Protein AF-A0A7S2JIA7-F1 (afdb_monomer_lite)

Organism: NCBI:txid156173

Structure (mmCIF, N/CA/C/O backbone):
data_AF-A0A7S2JIA7-F1
#
_entry.id   AF-A0A7S2JIA7-F1
#
loop_
_atom_site.group_PDB
_atom_site.id
_atom_site.type_symbol
_atom_site.label_atom_id
_atom_site.label_alt_id
_atom_site.label_comp_id
_atom_site.label_asym_id
_atom_site.label_entity_id
_atom_site.label_seq_id
_atom_site.pdbx_PDB_ins_code
_atom_site.Cartn_x
_atom_site.Cartn_y
_atom_site.Cartn_z
_atom_site.occupancy
_atom_site.B_iso_or_equiv
_atom_site.auth_seq_id
_atom_site.auth_comp_id
_atom_site.auth_asym_id
_atom_site.auth_atom_id
_atom_site.pdbx_PDB_model_num
ATOM 1 N N . LYS A 1 1 ? -14.671 -7.777 -28.819 1.00 37.25 1 LYS A N 1
ATOM 2 C CA . LYS A 1 1 ? -15.776 -7.376 -27.911 1.00 37.25 1 LYS A CA 1
ATOM 3 C C . LYS A 1 1 ? -15.289 -7.573 -26.481 1.00 37.25 1 LYS A C 1
ATOM 5 O O . LYS A 1 1 ? -14.876 -8.678 -26.171 1.00 37.25 1 LYS A O 1
ATOM 10 N N . PHE A 1 2 ? -15.243 -6.519 -25.666 1.00 30.12 2 PHE A N 1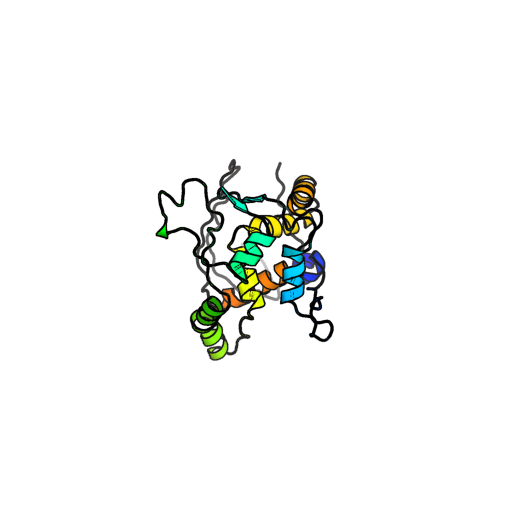
ATOM 11 C CA . PHE A 1 2 ? -14.883 -6.613 -24.247 1.00 30.12 2 PHE A CA 1
ATOM 12 C C . PHE A 1 2 ? -16.168 -6.944 -23.481 1.00 30.12 2 PHE A C 1
ATOM 14 O O . PHE A 1 2 ? -17.116 -6.164 -23.533 1.00 30.12 2 PHE A O 1
ATOM 21 N N . GLN A 1 3 ? -16.250 -8.126 -22.876 1.00 29.66 3 GLN A N 1
ATOM 22 C CA . GLN A 1 3 ? -17.418 -8.542 -22.103 1.00 29.66 3 GLN A CA 1
ATOM 23 C C . GLN A 1 3 ? -17.103 -8.311 -20.627 1.00 29.66 3 GLN A C 1
ATOM 25 O O . GLN A 1 3 ? -16.188 -8.924 -20.085 1.00 29.66 3 GLN A O 1
ATOM 30 N N . MET A 1 4 ? -17.820 -7.384 -19.990 1.00 35.62 4 MET A N 1
ATOM 31 C CA . MET A 1 4 ? -17.727 -7.198 -18.545 1.00 35.62 4 MET A CA 1
ATOM 32 C C . MET A 1 4 ? -18.412 -8.384 -17.863 1.00 35.62 4 MET A C 1
ATOM 34 O O . MET A 1 4 ? -19.630 -8.520 -17.935 1.00 35.62 4 MET A O 1
ATOM 38 N N . SER A 1 5 ? -17.634 -9.254 -17.222 1.00 43.97 5 SER A N 1
ATOM 39 C CA . SER A 1 5 ? -18.156 -10.277 -16.319 1.00 43.97 5 SER A CA 1
ATOM 40 C C . SER A 1 5 ? -18.285 -9.676 -14.921 1.00 43.97 5 SER A C 1
ATOM 42 O O . SER A 1 5 ? -17.278 -9.351 -14.290 1.00 43.97 5 SER A O 1
ATOM 44 N N . VAL A 1 6 ? -19.514 -9.506 -14.441 1.00 51.34 6 VAL A N 1
ATOM 45 C CA . VAL A 1 6 ? -19.777 -9.171 -13.036 1.00 51.34 6 VAL A CA 1
ATOM 46 C C . VAL A 1 6 ? -19.671 -10.467 -12.227 1.00 51.34 6 VAL A C 1
ATOM 48 O O . VAL A 1 6 ? -20.155 -11.506 -12.675 1.00 51.34 6 VAL A O 1
ATOM 51 N N . GLY A 1 7 ? -18.995 -10.431 -11.075 1.00 52.31 7 GLY A N 1
ATOM 52 C CA . GLY A 1 7 ? -18.894 -11.592 -10.183 1.00 52.31 7 GLY A CA 1
ATOM 53 C C . GLY A 1 7 ? -20.275 -12.068 -9.717 1.00 52.31 7 GLY A C 1
ATOM 54 O O . GLY A 1 7 ? -21.197 -11.266 -9.581 1.00 52.31 7 GLY A O 1
ATOM 55 N N . SER A 1 8 ? -20.436 -13.373 -9.489 1.00 54.06 8 SER A N 1
ATOM 56 C CA . SER A 1 8 ? -21.688 -13.941 -8.977 1.00 54.06 8 SER A CA 1
ATOM 57 C C . SER A 1 8 ? -21.940 -13.548 -7.516 1.00 54.06 8 SER A C 1
ATOM 59 O O . SER A 1 8 ? -21.014 -13.222 -6.775 1.00 54.06 8 SER A O 1
ATOM 61 N N . LEU A 1 9 ? -23.195 -13.659 -7.061 1.00 49.06 9 LEU A N 1
ATOM 62 C CA . LEU A 1 9 ? -23.578 -13.468 -5.652 1.00 49.06 9 LEU A CA 1
ATOM 63 C C . LEU A 1 9 ? -22.755 -14.348 -4.694 1.00 49.06 9 LEU A C 1
ATOM 65 O O . LEU A 1 9 ? -22.439 -13.924 -3.591 1.00 49.06 9 LEU A O 1
ATOM 69 N N . SER A 1 10 ? -22.336 -15.542 -5.124 1.00 52.78 10 SER A N 1
ATOM 70 C CA . SER A 1 10 ? -21.464 -16.411 -4.326 1.00 52.78 10 SER A CA 1
ATOM 71 C C . SER A 1 10 ? -20.055 -15.847 -4.122 1.00 52.78 10 SER A C 1
ATOM 73 O O . SER A 1 10 ? -19.479 -16.073 -3.067 1.00 52.78 10 SER A O 1
ATOM 75 N N . VAL A 1 11 ? -19.514 -15.076 -5.072 1.00 56.81 11 VAL A N 1
ATOM 76 C CA . VAL A 1 11 ? -18.233 -14.361 -4.908 1.00 56.81 11 VAL A CA 1
ATOM 77 C C . VAL A 1 11 ? -18.392 -13.187 -3.938 1.00 56.81 11 VAL A C 1
ATOM 79 O O . VAL A 1 11 ? -17.480 -12.885 -3.177 1.00 56.81 11 VAL A O 1
ATOM 82 N N . PHE A 1 12 ? -19.568 -12.552 -3.920 1.00 52.59 12 PHE A N 1
ATOM 83 C CA . PHE A 1 12 ? -19.887 -11.502 -2.954 1.00 52.59 12 PHE A CA 1
ATOM 84 C C . PHE A 1 12 ? -20.017 -12.056 -1.522 1.00 52.59 12 PHE A C 1
ATOM 86 O O . PHE A 1 12 ? -19.414 -11.507 -0.604 1.00 52.59 12 PHE A O 1
ATOM 93 N N . TYR A 1 13 ? -20.739 -13.168 -1.333 1.00 46.22 13 TYR A N 1
ATOM 94 C CA . TYR A 1 13 ? -20.952 -13.780 -0.012 1.00 46.22 13 TYR A CA 1
ATOM 95 C C . TYR A 1 13 ? -19.791 -14.658 0.478 1.00 46.22 13 TYR A C 1
ATOM 97 O O . TYR A 1 13 ? -19.578 -14.748 1.682 1.00 46.22 13 TYR A O 1
ATOM 105 N N . GLY A 1 14 ? -19.024 -15.279 -0.424 1.00 58.50 14 GLY A N 1
ATOM 106 C CA . GLY A 1 14 ? -17.803 -16.024 -0.088 1.00 58.50 14 GLY A CA 1
ATOM 107 C C . GLY A 1 14 ? -16.638 -15.120 0.329 1.00 58.50 14 GLY A C 1
ATOM 108 O O . GLY A 1 14 ? -15.626 -15.600 0.840 1.00 58.50 14 GLY A O 1
ATOM 109 N N . GLY A 1 15 ? -16.783 -13.810 0.116 1.00 70.31 15 GLY A N 1
ATOM 110 C CA . GLY A 1 15 ? -15.834 -12.797 0.545 1.00 70.31 15 GLY A CA 1
ATOM 111 C C . GLY A 1 15 ? -14.460 -12.921 -0.112 1.00 70.31 15 GLY A C 1
ATOM 112 O O . GLY A 1 15 ? -14.203 -13.750 -0.988 1.00 70.31 15 GLY A O 1
ATOM 113 N N . LEU A 1 16 ? -13.545 -12.070 0.344 1.00 79.25 16 LEU A N 1
ATOM 114 C CA . LEU A 1 16 ? -12.168 -12.027 -0.143 1.00 79.25 16 LEU A CA 1
ATOM 115 C C . LEU A 1 16 ? -11.387 -13.316 0.188 1.00 79.25 16 LEU A C 1
ATOM 117 O O . LEU A 1 16 ? -10.476 -13.691 -0.549 1.00 79.25 16 LEU A O 1
ATOM 121 N N . GLU A 1 17 ? -11.784 -14.030 1.245 1.00 81.00 17 GLU A N 1
ATOM 122 C CA . GLU A 1 17 ? -11.173 -15.298 1.660 1.00 81.00 17 GLU A CA 1
ATOM 123 C C . GLU A 1 17 ? -11.386 -16.410 0.634 1.00 81.00 17 GLU A C 1
ATOM 125 O O . GLU A 1 17 ? -10.445 -17.132 0.316 1.00 81.00 17 GLU A O 1
ATOM 130 N N . SER A 1 18 ? -12.576 -16.508 0.031 1.00 79.88 18 SER A N 1
ATOM 131 C CA . SER A 1 18 ? -12.817 -17.476 -1.050 1.00 79.88 18 SER A CA 1
ATOM 132 C C . SER A 1 18 ? -11.941 -17.230 -2.287 1.00 79.88 18 SER A C 1
ATOM 134 O O . SER A 1 18 ? -11.679 -18.149 -3.063 1.00 79.88 18 SER A O 1
ATOM 136 N N . LEU A 1 19 ? -11.467 -15.992 -2.470 1.00 83.44 19 LEU A N 1
ATOM 137 C CA . LEU A 1 19 ? -10.709 -15.562 -3.643 1.00 83.44 19 LEU A CA 1
ATOM 138 C C . LEU A 1 19 ? -9.186 -15.680 -3.459 1.00 83.44 19 LEU A C 1
ATOM 140 O O . LEU A 1 19 ? -8.466 -16.056 -4.396 1.00 83.44 19 LEU A O 1
ATOM 144 N N . LEU A 1 20 ? -8.688 -15.310 -2.276 1.00 85.06 20 LEU A N 1
ATOM 145 C CA . LEU A 1 20 ? -7.256 -15.207 -1.964 1.00 85.06 20 LEU A CA 1
ATOM 146 C C . LEU A 1 20 ? -6.779 -16.198 -0.895 1.00 85.06 20 LEU A C 1
ATOM 148 O O . LEU A 1 20 ? -5.573 -16.384 -0.765 1.00 85.06 20 LEU A O 1
ATOM 152 N N . GLY A 1 21 ? -7.693 -16.851 -0.178 1.00 87.19 21 GLY A N 1
ATOM 153 C CA . GLY A 1 21 ? -7.399 -17.559 1.066 1.00 87.19 21 GLY A CA 1
ATOM 154 C C . GLY A 1 21 ? -7.454 -16.626 2.284 1.00 87.19 21 GLY A C 1
ATOM 155 O O . GLY A 1 21 ? -7.640 -15.416 2.124 1.00 87.19 21 GLY A O 1
ATOM 156 N N . PRO A 1 22 ? -7.326 -17.167 3.507 1.00 85.94 22 PRO A N 1
ATOM 157 C CA . PRO A 1 22 ? -7.290 -16.365 4.727 1.00 85.94 22 PRO A CA 1
ATOM 158 C C . PRO A 1 22 ? -6.001 -15.524 4.815 1.00 85.94 22 PRO A C 1
ATOM 160 O O . PRO A 1 22 ? -4.982 -15.904 4.226 1.00 85.94 22 PRO A O 1
ATOM 163 N N . PRO A 1 23 ? -6.011 -14.397 5.553 1.00 86.44 23 PRO A N 1
ATOM 164 C CA . PRO A 1 23 ? -4.788 -13.657 5.852 1.00 86.44 23 PRO A CA 1
ATOM 165 C C . PRO A 1 23 ? -3.805 -14.538 6.630 1.00 86.44 23 PRO A C 1
ATOM 167 O O . PRO A 1 23 ? -4.208 -15.358 7.460 1.00 86.44 23 PRO A O 1
ATOM 170 N N . GLN A 1 24 ? -2.512 -14.366 6.367 1.00 88.56 24 GLN A N 1
ATOM 171 C CA . GLN A 1 24 ? -1.465 -15.142 7.022 1.00 88.56 24 GLN A CA 1
ATOM 172 C C . GLN A 1 24 ? -0.868 -14.374 8.204 1.00 88.56 24 GLN A C 1
ATOM 174 O O . GLN A 1 24 ? -0.936 -13.147 8.284 1.00 88.56 24 GLN A O 1
ATOM 179 N N . MET A 1 25 ? -0.265 -15.114 9.132 1.00 89.19 25 MET A N 1
ATOM 180 C CA . MET A 1 25 ? 0.579 -14.561 10.188 1.00 89.19 25 MET A CA 1
ATOM 181 C C . MET A 1 25 ? 1.950 -15.212 10.080 1.00 89.19 25 MET A C 1
ATOM 183 O O . MET A 1 25 ? 2.044 -16.427 9.899 1.00 89.19 25 MET A O 1
ATOM 187 N N . ALA A 1 26 ? 3.004 -14.414 10.204 1.00 88.06 26 ALA A N 1
ATOM 188 C CA . ALA A 1 26 ? 4.374 -14.900 10.129 1.00 88.06 26 ALA A CA 1
ATOM 189 C C . ALA A 1 26 ? 5.117 -14.590 11.427 1.00 88.06 26 ALA A C 1
ATOM 191 O O . ALA A 1 26 ? 4.882 -13.557 12.057 1.00 88.06 26 ALA A O 1
ATOM 192 N N . LYS A 1 27 ? 5.998 -15.506 11.831 1.00 88.31 27 LYS A N 1
ATOM 193 C CA . LYS A 1 27 ? 6.945 -15.275 12.925 1.00 88.31 27 LYS A CA 1
ATOM 194 C C . LYS A 1 27 ? 8.129 -14.466 12.421 1.00 88.31 27 LYS A C 1
ATOM 196 O O . LYS A 1 27 ? 8.513 -14.616 11.261 1.00 88.31 27 LYS A O 1
ATOM 201 N N . ASP A 1 28 ? 8.705 -13.650 13.296 1.00 84.50 28 ASP A N 1
ATOM 202 C CA . ASP A 1 28 ? 9.958 -12.970 12.993 1.00 84.50 28 ASP A CA 1
ATOM 203 C C . ASP A 1 28 ? 11.097 -14.008 12.948 1.00 84.50 28 ASP A C 1
ATOM 205 O O . ASP A 1 28 ? 11.296 -14.738 13.922 1.00 84.50 28 ASP A O 1
ATOM 209 N N . PRO A 1 29 ? 11.863 -14.111 11.848 1.00 81.75 29 PRO A N 1
ATOM 210 C CA . PRO A 1 29 ? 13.026 -14.994 11.791 1.00 81.75 29 PRO A CA 1
ATOM 211 C C . PRO A 1 29 ? 14.119 -14.633 12.808 1.00 81.75 29 PRO A C 1
ATOM 213 O O . PRO A 1 29 ? 14.925 -15.492 13.166 1.00 81.75 29 PRO A O 1
ATOM 216 N N . LYS A 1 30 ? 14.184 -13.366 13.238 1.00 82.81 30 LYS A N 1
ATOM 217 C CA . LYS A 1 30 ? 15.191 -12.851 14.178 1.00 82.81 30 LYS A CA 1
ATOM 218 C C . LYS A 1 30 ? 14.816 -13.098 15.634 1.00 82.81 30 LYS A C 1
ATOM 220 O O . LYS A 1 30 ? 15.712 -13.169 16.470 1.00 82.81 30 LYS A O 1
ATOM 225 N N . ASP A 1 31 ? 13.526 -13.248 15.917 1.00 84.56 31 ASP A N 1
ATOM 226 C CA . ASP A 1 31 ? 13.002 -13.548 17.246 1.00 84.56 31 ASP A CA 1
ATOM 227 C C . ASP A 1 31 ? 11.982 -14.702 17.166 1.00 84.56 31 ASP A C 1
ATOM 229 O O . ASP A 1 31 ? 10.781 -14.473 17.003 1.00 84.56 31 ASP A O 1
ATOM 233 N N . PRO A 1 32 ? 12.444 -15.965 17.260 1.00 78.19 32 PRO A N 1
ATOM 234 C CA . PRO A 1 32 ? 11.581 -17.144 17.143 1.00 78.19 32 PRO A CA 1
ATOM 235 C C . PRO A 1 32 ? 10.513 -17.266 18.244 1.00 78.19 32 PRO A C 1
ATOM 237 O O . PRO A 1 32 ? 9.515 -17.977 18.051 1.00 78.19 32 PRO A O 1
ATOM 240 N N . GLU A 1 33 ? 10.733 -16.596 19.380 1.00 82.56 33 GLU A N 1
ATOM 241 C CA . GLU A 1 33 ? 9.823 -16.559 20.529 1.00 82.56 33 GLU A CA 1
ATOM 242 C C . GLU A 1 33 ? 8.733 -15.488 20.367 1.00 82.56 33 GLU A C 1
ATOM 244 O O . GLU A 1 33 ? 7.692 -15.558 21.027 1.00 82.56 33 GLU A O 1
ATOM 249 N N . ALA A 1 34 ? 8.914 -14.528 19.451 1.00 82.88 34 ALA A N 1
ATOM 250 C CA . ALA A 1 34 ? 7.896 -13.535 19.144 1.00 82.88 34 ALA A CA 1
ATOM 251 C C . ALA A 1 34 ? 6.621 -14.186 18.581 1.00 82.88 34 ALA A C 1
ATOM 253 O O . ALA A 1 34 ? 6.639 -15.136 17.785 1.00 82.88 34 ALA A O 1
ATOM 254 N N . LEU A 1 35 ? 5.471 -13.636 18.981 1.00 85.19 35 LEU A N 1
ATOM 255 C CA . LEU A 1 35 ? 4.180 -14.082 18.472 1.00 85.19 35 LEU A CA 1
ATOM 256 C C . LEU A 1 35 ? 4.071 -13.798 16.962 1.00 85.19 35 LEU A C 1
ATOM 258 O O . LEU A 1 35 ? 4.477 -12.722 16.512 1.00 85.19 35 LEU A O 1
ATOM 262 N N . PRO A 1 36 ? 3.487 -14.722 16.173 1.00 86.81 36 PRO A N 1
ATOM 263 C CA . PRO A 1 36 ? 3.204 -14.469 14.767 1.00 86.81 36 PRO A CA 1
ATOM 264 C C . PRO A 1 36 ? 2.385 -13.188 14.593 1.00 86.81 36 PRO A C 1
ATOM 266 O O . PRO A 1 36 ? 1.394 -12.982 15.295 1.00 86.81 36 PRO A O 1
ATOM 269 N N . SER A 1 37 ? 2.769 -12.345 13.636 1.00 90.31 37 SER A N 1
ATOM 270 C CA . SER A 1 37 ? 2.085 -11.078 13.379 1.00 90.31 37 SER A CA 1
ATOM 271 C C . SER A 1 37 ? 1.665 -10.931 11.919 1.00 90.31 37 SER A C 1
ATOM 273 O O . SER A 1 37 ? 2.296 -11.456 10.996 1.00 90.31 37 SER A O 1
ATOM 275 N N . ILE A 1 38 ? 0.577 -10.185 11.716 1.00 92.56 38 ILE A N 1
ATOM 276 C CA . ILE A 1 38 ? 0.084 -9.788 10.390 1.00 92.56 38 ILE A CA 1
ATOM 277 C C . ILE A 1 38 ? 1.102 -8.863 9.713 1.00 92.56 38 ILE A C 1
ATOM 279 O O . ILE A 1 38 ? 1.372 -9.015 8.527 1.00 92.56 38 ILE A O 1
ATOM 283 N N . THR A 1 39 ? 1.714 -7.945 10.470 1.00 92.81 39 THR A N 1
ATOM 284 C CA . THR A 1 39 ? 2.734 -7.021 9.955 1.00 92.81 39 THR A CA 1
ATOM 285 C C . THR A 1 39 ? 3.911 -7.769 9.339 1.00 92.81 39 THR A C 1
ATOM 287 O O . THR A 1 39 ? 4.334 -7.418 8.244 1.00 92.81 39 THR A O 1
ATOM 290 N N . MET A 1 40 ? 4.395 -8.830 9.994 1.00 93.69 40 MET A N 1
ATOM 291 C CA . MET A 1 40 ? 5.493 -9.649 9.474 1.00 93.69 40 MET A CA 1
ATOM 292 C C . MET A 1 40 ? 5.085 -10.435 8.222 1.00 93.69 40 MET A C 1
ATOM 294 O O . MET A 1 40 ? 5.865 -10.558 7.283 1.00 93.69 40 MET A O 1
ATOM 298 N N . ALA A 1 41 ? 3.849 -10.942 8.161 1.00 94.19 41 ALA A N 1
ATOM 299 C CA . ALA A 1 41 ? 3.356 -11.598 6.949 1.00 94.19 41 ALA A CA 1
ATOM 300 C C . ALA A 1 41 ? 3.291 -10.614 5.769 1.00 94.19 41 ALA A C 1
ATOM 302 O O . ALA A 1 41 ? 3.742 -10.938 4.672 1.00 94.19 41 ALA A O 1
ATOM 303 N N . MET A 1 42 ? 2.810 -9.391 6.007 1.00 96.31 42 MET A N 1
ATOM 304 C CA . MET A 1 42 ? 2.841 -8.325 5.006 1.00 96.31 42 MET A CA 1
ATOM 305 C C . MET A 1 42 ? 4.280 -7.945 4.619 1.00 96.31 42 MET A C 1
ATOM 307 O O . MET A 1 42 ? 4.546 -7.742 3.438 1.00 96.31 42 MET A O 1
ATOM 311 N N . GLU A 1 43 ? 5.220 -7.892 5.567 1.00 96.12 43 GLU A N 1
ATOM 312 C CA . GLU A 1 43 ? 6.637 -7.629 5.280 1.00 96.12 43 GLU A CA 1
ATOM 313 C C . GLU A 1 43 ? 7.224 -8.694 4.352 1.00 96.12 43 GLU A C 1
ATOM 315 O O . GLU A 1 43 ? 7.814 -8.354 3.327 1.00 96.12 43 GLU A O 1
ATOM 320 N N . ASN A 1 44 ? 6.991 -9.974 4.645 1.00 95.06 44 ASN A N 1
ATOM 321 C CA . ASN A 1 44 ? 7.454 -11.082 3.810 1.00 95.06 44 ASN A CA 1
ATOM 322 C C . ASN A 1 44 ? 6.884 -10.994 2.385 1.00 95.06 44 ASN A C 1
ATOM 324 O O . ASN A 1 44 ? 7.640 -11.124 1.420 1.00 95.06 44 ASN A O 1
ATOM 328 N N . GLU A 1 45 ? 5.588 -10.676 2.247 1.00 96.12 45 GLU A N 1
ATOM 329 C CA . GLU A 1 45 ? 4.942 -10.462 0.943 1.00 96.12 45 GLU A CA 1
ATOM 330 C C . GLU A 1 45 ? 5.634 -9.363 0.113 1.00 96.12 45 GLU A C 1
ATOM 332 O O . GLU A 1 45 ? 5.606 -9.419 -1.114 1.00 96.12 45 GLU A O 1
ATOM 337 N N . HIS A 1 46 ? 6.252 -8.355 0.739 1.00 97.31 46 HIS A N 1
ATOM 338 C CA . HIS A 1 46 ? 6.852 -7.213 0.033 1.00 97.31 46 HIS A CA 1
ATOM 339 C C . HIS A 1 46 ? 8.368 -7.307 -0.130 1.00 97.31 46 HIS A C 1
ATOM 341 O O . HIS A 1 46 ? 8.896 -6.809 -1.131 1.00 97.31 46 HIS A O 1
ATOM 347 N N . CYS A 1 47 ? 9.044 -7.930 0.834 1.00 96.38 47 CYS A N 1
ATOM 348 C CA . CYS A 1 47 ? 10.496 -7.910 0.988 1.00 96.38 47 CYS A CA 1
ATOM 349 C C . CYS A 1 47 ? 11.162 -9.264 0.717 1.00 96.38 47 CYS A C 1
ATOM 351 O O . CYS A 1 47 ? 12.349 -9.283 0.404 1.00 96.38 47 CYS A O 1
ATOM 353 N N . SER A 1 48 ? 10.441 -10.383 0.835 1.00 94.19 48 SER A N 1
ATOM 354 C CA . SER A 1 48 ? 11.025 -11.731 0.722 1.00 94.19 48 SER A CA 1
ATOM 355 C C . SER A 1 48 ? 10.607 -12.477 -0.542 1.00 94.19 48 SER A C 1
ATOM 357 O O . SER A 1 48 ? 11.338 -13.351 -1.004 1.00 94.19 48 SER A O 1
ATOM 359 N N . GLU A 1 49 ? 9.457 -12.132 -1.117 1.00 94.44 49 GLU A N 1
ATOM 360 C CA . GLU A 1 49 ? 8.954 -12.760 -2.339 1.00 94.44 49 GLU A CA 1
ATOM 361 C C . GLU A 1 49 ? 9.818 -12.444 -3.573 1.00 94.44 49 GLU A C 1
ATOM 363 O O . GLU A 1 49 ? 10.563 -11.459 -3.623 1.00 94.44 49 GLU A O 1
ATOM 368 N N . GLY A 1 50 ? 9.718 -13.293 -4.602 1.00 92.12 50 GLY A N 1
ATOM 369 C CA . GLY A 1 50 ? 10.588 -13.235 -5.786 1.00 92.12 50 GLY A CA 1
ATOM 370 C C . GLY A 1 50 ? 10.447 -11.971 -6.646 1.00 92.12 50 GLY A C 1
ATOM 371 O O . GLY A 1 50 ? 11.291 -11.725 -7.509 1.00 92.12 50 GLY A O 1
ATOM 372 N N . ASP A 1 51 ? 9.392 -11.186 -6.422 1.00 94.25 51 ASP A N 1
ATOM 373 C CA . ASP A 1 51 ? 9.109 -9.913 -7.084 1.00 94.25 51 ASP A CA 1
ATOM 374 C C . ASP A 1 51 ? 9.439 -8.678 -6.224 1.00 94.25 51 ASP A C 1
ATOM 376 O O . ASP A 1 51 ? 9.153 -7.548 -6.632 1.00 94.25 51 ASP A O 1
ATOM 380 N N . SER A 1 52 ? 10.030 -8.887 -5.041 1.00 95.44 52 SER A N 1
ATOM 381 C CA . SER A 1 52 ? 10.323 -7.850 -4.042 1.00 95.44 52 SER A CA 1
ATOM 382 C C . SER A 1 52 ? 11.201 -6.713 -4.573 1.00 95.44 52 SER A C 1
ATOM 384 O O . SER A 1 52 ? 10.926 -5.533 -4.332 1.00 95.44 52 SER A O 1
ATOM 386 N N . THR A 1 53 ? 12.238 -7.068 -5.331 1.00 96.19 53 THR A N 1
ATOM 387 C CA . THR A 1 53 ? 13.245 -6.148 -5.880 1.00 96.19 53 THR A CA 1
ATOM 388 C C . THR A 1 53 ? 12.985 -5.747 -7.330 1.00 96.19 53 THR A C 1
ATOM 390 O O . THR A 1 53 ? 13.622 -4.815 -7.825 1.00 96.19 53 THR A O 1
ATOM 393 N N . ASP A 1 54 ? 12.031 -6.390 -8.007 1.00 94.75 54 ASP A N 1
ATOM 394 C CA . ASP A 1 54 ? 11.708 -6.061 -9.391 1.00 94.75 54 ASP A CA 1
ATOM 395 C C . ASP A 1 54 ? 11.077 -4.675 -9.486 1.00 94.75 54 ASP A C 1
ATOM 397 O O . ASP A 1 54 ? 10.098 -4.354 -8.799 1.00 94.75 54 ASP A O 1
ATOM 401 N N . LYS A 1 55 ? 11.613 -3.864 -10.396 1.00 95.06 55 LYS A N 1
ATOM 402 C CA . LYS A 1 55 ? 11.031 -2.567 -10.716 1.00 95.06 55 LYS A CA 1
ATOM 403 C C . LYS A 1 55 ? 9.775 -2.755 -11.563 1.00 95.06 55 LYS A C 1
ATOM 405 O O . LYS A 1 55 ? 9.749 -3.531 -12.518 1.00 95.06 55 LYS A O 1
ATOM 410 N N . PHE A 1 56 ? 8.731 -2.016 -11.216 1.00 93.81 56 PHE A N 1
ATOM 411 C CA . PHE A 1 56 ? 7.501 -1.922 -11.987 1.00 93.81 56 PHE A CA 1
ATOM 412 C C . PHE A 1 56 ? 7.112 -0.456 -12.160 1.00 93.81 56 PHE A C 1
ATOM 414 O O . PHE A 1 56 ? 7.304 0.374 -11.268 1.00 93.81 56 PHE A O 1
ATOM 421 N N . GLN A 1 57 ? 6.535 -0.142 -13.317 1.00 92.56 57 GLN A N 1
ATOM 422 C CA . GLN A 1 57 ? 6.076 1.203 -13.630 1.00 92.56 57 GLN A CA 1
ATOM 423 C C . GLN A 1 57 ? 4.560 1.309 -13.453 1.00 92.56 57 GLN A C 1
ATOM 425 O O . GLN A 1 57 ? 3.780 0.506 -13.969 1.00 92.56 57 GLN A O 1
ATOM 430 N N . THR A 1 58 ? 4.132 2.331 -12.722 1.00 90.75 58 THR A N 1
ATOM 431 C CA . THR A 1 58 ? 2.717 2.678 -12.568 1.00 90.75 58 THR A CA 1
ATOM 432 C C . THR A 1 58 ? 2.196 3.436 -13.781 1.00 90.75 58 THR A C 1
ATOM 434 O O . THR A 1 58 ? 2.951 4.122 -14.469 1.00 90.75 58 THR A O 1
ATOM 437 N N . SER A 1 59 ? 0.876 3.419 -14.004 1.00 85.56 59 SER A N 1
ATOM 438 C CA . SER A 1 59 ? 0.267 4.220 -15.080 1.00 85.56 59 SER A CA 1
ATOM 439 C C . SER A 1 59 ? 0.488 5.725 -14.917 1.00 85.56 59 SER A C 1
ATOM 441 O O . SER A 1 59 ? 0.356 6.472 -15.880 1.00 85.56 59 SER A O 1
ATOM 443 N N . ASN A 1 60 ? 0.816 6.167 -13.702 1.00 82.00 60 ASN A N 1
ATOM 444 C CA . ASN A 1 60 ? 1.077 7.567 -13.392 1.00 82.00 60 ASN A CA 1
ATOM 445 C C . ASN A 1 60 ? 2.548 7.949 -13.622 1.00 82.00 60 ASN A C 1
ATOM 447 O O . ASN A 1 60 ? 2.885 9.114 -13.452 1.00 82.00 60 ASN A O 1
ATOM 451 N N . GLY A 1 61 ? 3.411 7.004 -14.016 1.00 87.44 61 GLY A N 1
ATOM 452 C CA . GLY A 1 61 ? 4.804 7.265 -14.385 1.00 87.44 61 GLY A CA 1
ATOM 453 C C . GLY A 1 61 ? 5.820 7.161 -13.245 1.00 87.44 61 GLY A C 1
ATOM 454 O O . GLY A 1 61 ? 6.960 7.569 -13.439 1.00 87.44 61 GLY A O 1
ATOM 455 N N . ILE A 1 62 ? 5.434 6.627 -12.081 1.00 92.31 62 ILE A N 1
ATOM 456 C CA . ILE A 1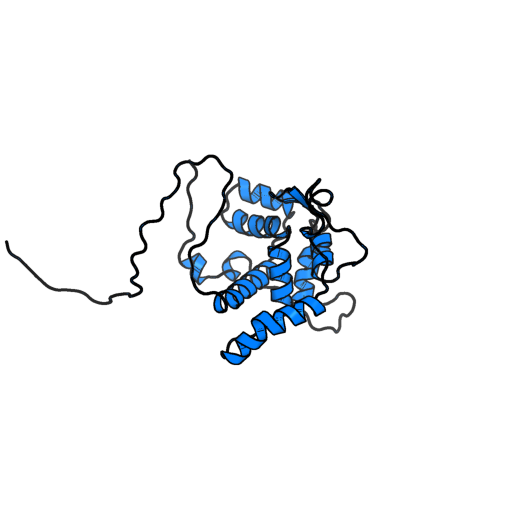 62 ? 6.369 6.283 -10.994 1.00 92.31 62 ILE A CA 1
ATOM 457 C C . ILE A 1 62 ? 6.899 4.870 -11.236 1.00 92.31 62 ILE A C 1
ATOM 459 O O . ILE A 1 62 ? 6.094 3.959 -11.452 1.00 92.31 62 ILE A O 1
ATOM 463 N N . GLU A 1 63 ? 8.217 4.698 -11.176 1.00 94.44 63 GLU A N 1
ATOM 464 C CA . GLU A 1 63 ? 8.904 3.405 -11.210 1.00 94.44 63 GLU A CA 1
ATOM 465 C C . GLU A 1 63 ? 9.446 3.084 -9.815 1.00 94.44 63 GLU A C 1
ATOM 467 O O . GLU A 1 63 ? 10.192 3.875 -9.248 1.00 94.44 63 GLU A O 1
ATOM 472 N N . SER A 1 64 ? 9.037 1.954 -9.243 1.00 95.00 64 SER A N 1
ATOM 473 C CA . SER A 1 64 ? 9.409 1.551 -7.881 1.00 95.00 64 SER A CA 1
ATOM 474 C C . SER A 1 64 ? 9.425 0.024 -7.755 1.00 95.00 64 SER A C 1
ATOM 476 O O . SER A 1 64 ? 9.102 -0.676 -8.716 1.00 95.00 64 SER A O 1
ATOM 478 N N . SER A 1 65 ? 9.820 -0.507 -6.599 1.00 96.88 65 SER A N 1
ATOM 479 C CA . SER A 1 65 ? 9.718 -1.934 -6.254 1.00 96.88 65 SER A CA 1
ATOM 480 C C . SER A 1 65 ? 8.889 -2.123 -4.982 1.00 96.88 65 SER A C 1
ATOM 482 O O . SER A 1 65 ? 8.671 -1.178 -4.226 1.00 96.88 65 SER A O 1
ATOM 484 N N . SER A 1 66 ? 8.395 -3.337 -4.723 1.00 96.88 66 SER A N 1
ATOM 485 C CA . SER A 1 66 ? 7.562 -3.560 -3.530 1.00 96.88 66 SER A CA 1
ATOM 486 C C . SER A 1 66 ? 8.349 -3.432 -2.231 1.00 96.88 66 SER A C 1
ATOM 488 O O . SER A 1 66 ? 7.798 -2.941 -1.251 1.00 96.88 66 SER A O 1
ATOM 490 N N . MET A 1 67 ? 9.634 -3.793 -2.239 1.00 96.81 67 MET A N 1
ATOM 491 C CA . MET A 1 67 ? 10.533 -3.580 -1.104 1.00 96.81 67 MET A CA 1
ATOM 492 C C . MET A 1 67 ? 10.760 -2.085 -0.827 1.00 96.81 67 MET A C 1
ATOM 494 O O . MET A 1 67 ? 10.720 -1.660 0.323 1.00 96.81 67 MET A O 1
ATOM 498 N N . GLU A 1 68 ? 10.947 -1.272 -1.871 1.00 96.44 68 GLU A N 1
ATOM 499 C CA . GLU A 1 68 ? 11.163 0.177 -1.736 1.00 96.44 68 GLU A CA 1
ATOM 500 C C . GLU A 1 68 ? 9.904 0.901 -1.239 1.00 96.44 68 GLU A C 1
ATOM 502 O O . GLU A 1 68 ? 9.991 1.795 -0.400 1.00 96.44 68 GLU A O 1
ATOM 507 N N . GLU A 1 69 ? 8.718 0.478 -1.687 1.00 96.50 69 GLU A N 1
ATOM 508 C CA . GLU A 1 69 ? 7.454 1.008 -1.162 1.00 96.50 69 GLU A CA 1
ATOM 509 C C . GLU A 1 69 ? 7.156 0.535 0.268 1.00 96.50 69 GLU A C 1
ATOM 511 O O . GLU A 1 69 ? 6.576 1.291 1.050 1.00 96.50 69 GLU A O 1
ATOM 516 N N . TRP A 1 70 ? 7.575 -0.678 0.645 1.00 97.06 70 TRP A N 1
ATOM 517 C CA . TRP A 1 70 ? 7.498 -1.131 2.036 1.00 97.06 70 TRP A CA 1
ATOM 518 C C . TRP A 1 70 ? 8.374 -0.275 2.951 1.00 97.06 70 TRP A C 1
ATOM 520 O O . TRP A 1 70 ? 7.900 0.200 3.983 1.00 97.06 70 TRP A O 1
ATOM 530 N N . GLU A 1 71 ? 9.621 -0.022 2.549 1.00 96.62 71 GLU A N 1
ATOM 531 C CA . GLU A 1 71 ? 10.531 0.885 3.252 1.00 96.62 71 GLU A CA 1
ATOM 532 C C . GLU A 1 71 ? 9.904 2.277 3.398 1.00 96.62 71 GLU A C 1
ATOM 534 O O . GLU A 1 71 ? 9.731 2.744 4.522 1.00 96.62 71 GLU A O 1
ATOM 539 N N . TYR A 1 72 ? 9.438 2.875 2.295 1.00 96.00 72 TYR A N 1
ATOM 540 C CA . TYR A 1 72 ? 8.804 4.198 2.285 1.00 96.00 72 TYR A CA 1
ATOM 541 C C . TYR A 1 72 ? 7.634 4.333 3.273 1.00 96.00 72 TYR A C 1
ATOM 543 O O . TYR A 1 72 ? 7.439 5.383 3.892 1.00 96.00 72 TYR A O 1
ATOM 551 N N . VAL A 1 73 ? 6.811 3.289 3.403 1.00 96.19 73 VAL A N 1
ATOM 552 C CA . VAL A 1 73 ? 5.621 3.331 4.260 1.00 96.19 73 VAL A CA 1
ATOM 553 C C . VAL A 1 73 ? 5.954 2.993 5.711 1.00 96.19 73 VAL A C 1
ATOM 555 O O . VAL A 1 73 ? 5.438 3.655 6.615 1.00 96.19 73 VAL A O 1
ATOM 558 N N . VAL A 1 74 ? 6.769 1.966 5.949 1.00 95.25 74 VAL A N 1
ATOM 559 C CA . VAL A 1 74 ? 6.926 1.368 7.283 1.00 95.25 74 VAL A CA 1
ATOM 560 C C . VAL A 1 74 ? 8.136 1.927 8.026 1.00 95.25 74 VAL A C 1
ATOM 562 O O . VAL A 1 74 ? 8.042 2.221 9.216 1.00 95.25 74 VAL A O 1
ATOM 565 N N . ARG A 1 75 ? 9.270 2.094 7.342 1.00 93.81 75 ARG A N 1
ATOM 566 C CA . ARG A 1 75 ? 10.531 2.571 7.932 1.00 93.81 75 ARG A CA 1
ATOM 567 C C . ARG A 1 75 ? 11.261 3.471 6.933 1.00 93.81 75 ARG A C 1
ATOM 569 O O . ARG A 1 75 ? 12.307 3.067 6.422 1.00 93.81 75 ARG A O 1
ATOM 576 N N . PRO A 1 76 ? 10.706 4.652 6.612 1.00 95.44 76 PRO A N 1
ATOM 577 C CA . PRO A 1 76 ? 11.318 5.486 5.605 1.00 95.44 76 PRO A CA 1
ATOM 578 C C . PRO A 1 76 ? 12.642 6.053 6.105 1.00 95.44 76 PRO A C 1
ATOM 580 O O . PRO A 1 76 ? 12.700 6.659 7.173 1.00 95.44 76 PRO A O 1
ATOM 583 N N . ASP A 1 77 ? 13.681 5.928 5.290 1.00 93.50 77 ASP A N 1
ATOM 584 C CA . ASP A 1 77 ? 14.852 6.793 5.378 1.00 93.50 77 ASP A CA 1
ATOM 585 C C . ASP A 1 77 ? 14.463 8.232 4.986 1.00 93.50 77 ASP A C 1
ATOM 587 O O . ASP A 1 77 ? 14.048 8.481 3.855 1.00 93.50 77 ASP A O 1
ATOM 591 N N . LEU A 1 78 ? 14.541 9.168 5.935 1.00 90.94 78 LEU A N 1
ATOM 592 C CA . LEU A 1 78 ? 14.131 10.564 5.742 1.00 90.94 78 LEU A CA 1
ATOM 593 C C . LEU A 1 78 ? 15.121 11.370 4.891 1.00 90.94 78 LEU A C 1
ATOM 595 O O . LEU A 1 78 ? 14.752 12.422 4.369 1.00 90.94 78 LEU A O 1
ATOM 599 N N . GLU A 1 79 ? 16.355 10.890 4.747 1.00 89.44 79 GLU A N 1
ATOM 600 C CA . GLU A 1 79 ? 17.386 11.525 3.920 1.00 89.44 79 GLU A CA 1
ATOM 601 C C . GLU A 1 79 ? 17.357 10.994 2.479 1.00 89.44 79 GLU A C 1
ATOM 603 O O . GLU A 1 79 ? 17.883 11.625 1.560 1.00 89.44 79 GLU A O 1
ATOM 608 N N . LYS A 1 80 ? 16.703 9.848 2.262 1.00 90.56 80 LYS A N 1
ATOM 609 C CA . LYS A 1 80 ? 16.578 9.207 0.955 1.00 90.56 80 LYS A CA 1
ATOM 610 C C . LYS A 1 80 ? 15.498 9.857 0.097 1.00 90.56 80 LYS A C 1
ATOM 612 O O . LYS A 1 80 ? 14.338 10.005 0.485 1.00 90.56 80 LYS A O 1
ATOM 617 N N . GLU A 1 81 ? 15.851 10.133 -1.155 1.00 89.19 81 GLU A N 1
ATOM 618 C CA . GLU A 1 81 ? 14.870 10.491 -2.172 1.00 89.19 81 GLU A CA 1
ATOM 619 C C . GLU A 1 81 ? 14.154 9.247 -2.704 1.00 89.19 81 GLU A C 1
ATOM 621 O O . GLU A 1 81 ? 14.739 8.391 -3.368 1.00 89.19 81 GLU A O 1
ATOM 626 N N . TYR A 1 82 ? 12.852 9.168 -2.444 1.00 91.44 82 TYR A N 1
ATOM 627 C CA . TYR A 1 82 ? 12.009 8.115 -3.000 1.00 91.44 82 TYR A CA 1
ATOM 628 C C . TYR A 1 82 ? 11.575 8.422 -4.433 1.00 91.44 82 TYR A C 1
ATOM 630 O O . TYR A 1 82 ? 11.490 9.599 -4.818 1.00 91.44 82 TYR A O 1
ATOM 638 N N . PRO A 1 83 ? 11.229 7.379 -5.216 1.00 90.44 83 PRO A N 1
ATOM 639 C CA . PRO A 1 83 ? 10.808 7.552 -6.594 1.00 90.44 83 PRO A CA 1
ATOM 640 C C . PRO A 1 83 ? 9.650 8.531 -6.746 1.00 90.44 83 PRO A C 1
ATOM 642 O O . PRO A 1 83 ? 8.706 8.553 -5.955 1.00 90.44 83 PRO A O 1
ATOM 645 N N . GLU A 1 84 ? 9.692 9.303 -7.818 1.00 91.31 84 GLU A N 1
ATOM 646 C CA . GLU A 1 84 ? 8.636 10.224 -8.206 1.00 91.31 84 GLU A CA 1
ATOM 647 C C . GLU A 1 84 ? 8.529 10.218 -9.732 1.00 91.31 84 GLU A C 1
ATOM 649 O O . GLU A 1 84 ? 9.378 9.673 -10.444 1.00 91.31 84 GLU A O 1
ATOM 654 N N . ARG A 1 85 ? 7.457 10.804 -10.253 1.00 90.50 85 ARG A N 1
ATOM 655 C CA . ARG A 1 85 ? 7.279 10.987 -11.691 1.00 90.50 85 ARG A CA 1
ATOM 656 C C . ARG A 1 85 ? 8.446 11.785 -12.279 1.00 90.50 85 ARG A C 1
ATOM 658 O O . ARG A 1 85 ? 8.836 12.827 -11.751 1.00 90.50 85 ARG A O 1
ATOM 665 N N . LYS A 1 86 ? 8.968 11.316 -13.413 1.00 86.75 86 LYS A N 1
ATOM 666 C CA . LYS A 1 86 ? 10.077 11.960 -14.131 1.00 86.75 86 LYS A CA 1
ATOM 667 C C . LYS A 1 86 ? 9.761 13.434 -14.430 1.00 86.75 86 LYS A C 1
ATOM 669 O O . LYS A 1 86 ? 8.737 13.715 -15.051 1.00 86.75 86 LYS A O 1
ATOM 674 N N . GLY A 1 87 ? 10.634 14.359 -14.025 1.00 84.31 87 GLY A N 1
ATOM 675 C CA . GLY A 1 87 ? 10.457 15.801 -14.257 1.00 84.31 87 GLY A CA 1
ATOM 676 C C . GLY A 1 87 ? 9.471 16.501 -13.303 1.00 84.31 87 GLY A C 1
ATOM 677 O O . GLY A 1 87 ? 9.234 17.708 -13.420 1.00 84.31 87 GLY A O 1
ATOM 678 N N . TRP A 1 88 ? 8.824 15.755 -12.396 1.00 89.00 88 TRP A N 1
ATOM 679 C CA . TRP A 1 88 ? 7.794 16.310 -11.515 1.00 89.00 88 TRP A CA 1
ATOM 680 C C . TRP A 1 88 ? 8.385 17.045 -10.316 1.00 89.00 88 TRP A C 1
ATOM 682 O O . TRP A 1 88 ? 7.834 18.058 -9.890 1.00 89.00 88 TRP A O 1
ATOM 692 N N . ARG A 1 89 ? 9.522 16.578 -9.793 1.00 87.81 89 ARG A N 1
ATOM 693 C CA . ARG A 1 89 ? 10.180 17.189 -8.631 1.00 87.81 89 ARG A CA 1
ATOM 694 C C . ARG A 1 89 ? 10.710 18.583 -8.946 1.00 87.81 89 ARG A C 1
ATOM 696 O O . ARG A 1 89 ? 10.575 19.483 -8.127 1.00 87.81 89 ARG A O 1
ATOM 703 N N . GLU A 1 90 ? 11.245 18.773 -10.145 1.00 88.94 90 GLU A N 1
ATOM 704 C CA . GLU A 1 90 ? 11.810 20.035 -10.623 1.00 88.94 90 GLU A CA 1
ATOM 705 C C . GLU A 1 90 ? 10.734 21.108 -10.813 1.00 88.94 90 GLU A C 1
ATOM 707 O O . GLU A 1 90 ? 10.988 22.294 -10.624 1.00 88.94 90 GLU A O 1
ATOM 712 N N . THR A 1 91 ? 9.520 20.692 -11.179 1.00 90.19 91 THR A N 1
ATOM 713 C CA . THR A 1 91 ? 8.402 21.603 -11.451 1.00 90.19 91 THR A CA 1
ATOM 714 C C . THR A 1 91 ? 7.492 21.809 -10.241 1.00 90.19 91 THR A C 1
ATOM 716 O O . THR A 1 91 ? 6.938 22.893 -10.076 1.00 90.19 91 THR A O 1
ATOM 719 N N . ASN A 1 92 ? 7.321 20.788 -9.394 1.00 89.44 92 ASN A N 1
ATOM 720 C CA . ASN A 1 92 ? 6.348 20.769 -8.298 1.00 89.44 92 ASN A CA 1
ATOM 721 C C . ASN A 1 92 ? 6.901 20.061 -7.038 1.00 89.44 92 ASN A C 1
ATOM 723 O O . ASN A 1 92 ? 6.320 19.068 -6.581 1.00 89.44 92 ASN A O 1
ATOM 727 N N . PRO A 1 93 ? 7.983 20.569 -6.416 1.00 86.25 93 PRO A N 1
ATOM 728 C CA . PRO A 1 93 ? 8.637 19.900 -5.286 1.00 86.25 93 PRO A CA 1
ATOM 729 C C . PRO A 1 93 ? 7.703 19.722 -4.078 1.00 86.25 93 PRO A C 1
ATOM 731 O O . PRO A 1 93 ? 7.686 18.665 -3.451 1.00 86.25 93 PRO A O 1
ATOM 734 N N . ASN A 1 94 ? 6.840 20.707 -3.809 1.00 87.19 94 ASN A N 1
ATOM 735 C CA . ASN A 1 94 ? 5.900 20.683 -2.679 1.00 87.19 94 ASN A CA 1
ATOM 736 C C . ASN A 1 94 ? 4.745 19.677 -2.848 1.00 87.19 94 ASN A C 1
ATOM 738 O O . ASN A 1 94 ? 4.020 19.417 -1.894 1.00 87.19 94 ASN A O 1
ATOM 742 N N . GLN A 1 95 ? 4.543 19.138 -4.055 1.00 86.19 95 GLN A N 1
ATOM 743 C CA . GLN A 1 95 ? 3.511 18.134 -4.345 1.00 86.19 95 GLN A CA 1
ATOM 744 C C . GLN A 1 95 ? 4.089 16.721 -4.474 1.00 86.19 95 GLN A C 1
ATOM 746 O O . GLN A 1 95 ? 3.355 15.784 -4.794 1.00 86.19 95 GLN A O 1
ATOM 751 N N . CYS A 1 96 ? 5.401 16.572 -4.291 1.00 87.00 96 CYS A N 1
ATOM 752 C CA . CYS A 1 96 ? 6.051 15.273 -4.302 1.00 87.00 96 CYS A CA 1
ATOM 753 C C . CYS A 1 96 ? 5.744 14.511 -3.015 1.00 87.00 96 CYS A C 1
ATOM 755 O O . CYS A 1 96 ? 5.440 15.095 -1.971 1.00 87.00 96 CYS A 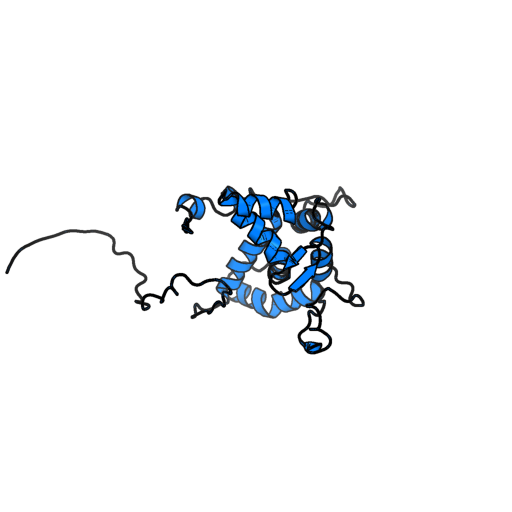O 1
ATOM 757 N N . ARG A 1 97 ? 5.861 13.188 -3.097 1.00 87.88 97 ARG A N 1
ATOM 758 C CA . ARG A 1 97 ? 5.765 12.302 -1.935 1.00 87.88 97 ARG A CA 1
ATOM 759 C C . ARG A 1 97 ? 6.776 12.712 -0.857 1.00 87.88 97 ARG A C 1
ATOM 761 O O . ARG A 1 97 ? 7.964 12.839 -1.148 1.00 87.88 97 ARG A O 1
ATOM 768 N N . GLN A 1 98 ? 6.294 12.909 0.369 1.00 89.44 98 GLN A N 1
ATOM 769 C CA . GLN A 1 98 ? 7.118 13.209 1.540 1.00 89.44 98 GLN A CA 1
ATOM 770 C C . GLN A 1 98 ? 7.109 12.000 2.483 1.00 89.44 98 GLN A C 1
ATOM 772 O O . GLN A 1 98 ? 6.019 11.591 2.906 1.00 89.44 98 GLN A O 1
ATOM 777 N N . PRO A 1 99 ? 8.276 11.409 2.798 1.00 92.38 99 PRO A N 1
ATOM 778 C CA . PRO A 1 99 ? 8.342 10.275 3.707 1.00 92.38 99 PRO A CA 1
ATOM 779 C C . PRO A 1 99 ? 7.837 10.678 5.096 1.00 92.38 99 PRO A C 1
ATOM 781 O O . PRO A 1 99 ? 8.201 11.722 5.630 1.00 92.38 99 PRO A O 1
ATOM 784 N N . ARG A 1 100 ? 6.977 9.837 5.676 1.00 94.00 100 ARG A N 1
ATOM 785 C CA . ARG A 1 100 ? 6.433 10.000 7.032 1.00 94.00 100 ARG A CA 1
ATOM 786 C C . ARG A 1 100 ? 6.520 8.675 7.767 1.00 94.00 100 ARG A C 1
ATOM 788 O O . ARG A 1 100 ? 6.152 7.639 7.196 1.00 94.00 100 ARG A O 1
ATOM 795 N N . THR A 1 101 ? 6.992 8.715 9.008 1.00 95.38 101 THR A N 1
ATOM 796 C CA . THR A 1 101 ? 7.115 7.524 9.853 1.00 95.38 101 THR A CA 1
ATOM 797 C C . THR A 1 101 ? 5.738 6.947 10.180 1.00 95.38 101 THR A C 1
ATOM 799 O O . THR A 1 101 ? 4.706 7.613 10.054 1.00 95.38 101 THR A O 1
ATOM 802 N N . VAL A 1 102 ? 5.706 5.675 10.578 1.00 94.94 102 VAL A N 1
ATOM 803 C CA . VAL A 1 102 ? 4.457 5.031 11.005 1.00 94.94 102 VAL A CA 1
ATOM 804 C C . VAL A 1 102 ? 3.891 5.705 12.250 1.00 94.94 102 VAL A C 1
ATOM 806 O O . VAL A 1 102 ? 2.680 5.872 12.310 1.00 94.94 102 VAL A O 1
ATOM 809 N N . ASP A 1 103 ? 4.739 6.150 13.177 1.00 95.06 103 ASP A N 1
ATOM 810 C CA . ASP A 1 103 ? 4.307 6.811 14.415 1.00 95.06 103 ASP A CA 1
ATOM 811 C C . ASP A 1 103 ? 3.603 8.146 14.138 1.00 95.06 103 ASP A C 1
ATOM 813 O O . ASP A 1 103 ? 2.503 8.384 14.631 1.00 95.06 103 ASP A O 1
ATOM 817 N N . ASP A 1 104 ? 4.176 8.972 13.260 1.00 95.50 104 ASP A N 1
ATOM 818 C CA . ASP A 1 104 ? 3.572 10.237 12.825 1.00 95.50 104 ASP A CA 1
ATOM 819 C C . ASP A 1 104 ? 2.226 9.997 12.110 1.00 95.50 104 ASP A C 1
ATOM 821 O O . ASP A 1 104 ? 1.215 10.656 12.358 1.00 95.50 104 ASP A O 1
ATOM 825 N N . MET A 1 105 ? 2.153 8.966 11.266 1.00 95.44 105 MET A N 1
ATOM 826 C CA . MET A 1 105 ? 0.889 8.583 10.631 1.00 95.44 105 MET A CA 1
ATOM 827 C C . MET A 1 105 ? -0.113 7.946 11.605 1.00 95.44 105 MET A C 1
ATOM 829 O O . MET A 1 105 ? -1.319 8.050 11.370 1.00 95.44 105 MET A O 1
ATOM 833 N N . ALA A 1 106 ? 0.346 7.302 12.678 1.00 95.62 106 ALA A N 1
ATOM 834 C CA . ALA A 1 106 ? -0.509 6.751 13.721 1.00 95.62 106 ALA A CA 1
ATOM 835 C C . ALA A 1 106 ? -1.152 7.869 14.553 1.00 95.62 106 ALA A C 1
ATOM 837 O O . ALA A 1 106 ? -2.334 7.767 14.875 1.00 95.62 106 ALA A O 1
ATOM 838 N N . GLU A 1 107 ? -0.440 8.969 14.809 1.00 96.88 107 GLU A N 1
ATOM 839 C CA . GLU A 1 107 ? -1.013 10.171 15.428 1.00 96.88 107 GLU A CA 1
ATOM 840 C C . GLU A 1 107 ? -2.099 10.803 14.538 1.00 96.88 107 GLU A C 1
ATOM 842 O O . GLU A 1 107 ? -3.187 11.162 15.004 1.00 96.88 107 GLU A O 1
ATOM 847 N N . VAL A 1 108 ? -1.867 10.862 13.222 1.00 95.75 108 VAL A N 1
ATOM 848 C CA . VAL A 1 108 ? -2.896 11.305 12.265 1.00 95.75 108 VAL A CA 1
ATOM 849 C C . VAL A 1 108 ? -4.101 10.361 12.258 1.00 95.75 108 VAL A C 1
ATOM 851 O O . VAL A 1 108 ? -5.241 10.822 12.269 1.00 95.75 108 VAL A O 1
ATOM 854 N N . MET A 1 109 ? -3.873 9.045 12.250 1.00 96.12 109 MET A N 1
ATOM 855 C CA . MET A 1 109 ? -4.942 8.043 12.320 1.00 96.12 109 MET A CA 1
ATOM 856 C C . MET A 1 109 ? -5.760 8.193 13.608 1.00 96.12 109 MET A C 1
ATOM 858 O O . MET A 1 109 ? -6.988 8.104 13.576 1.00 96.12 109 MET A O 1
ATOM 862 N N . GLU A 1 110 ? -5.095 8.450 14.730 1.00 96.19 110 GLU A N 1
ATOM 863 C CA . GLU A 1 110 ? -5.735 8.659 16.022 1.00 96.19 110 GLU A CA 1
ATOM 864 C C . GLU A 1 110 ? -6.653 9.888 15.995 1.00 96.19 110 GLU A C 1
ATOM 866 O O . GLU A 1 110 ? -7.859 9.783 16.242 1.00 96.19 110 GLU A O 1
ATOM 871 N N . THR A 1 111 ? -6.105 11.033 15.591 1.00 96.00 111 THR A N 1
ATOM 872 C CA . THR A 1 111 ? -6.817 12.318 15.580 1.00 96.00 111 THR A CA 1
ATOM 873 C C . THR A 1 111 ? -7.942 12.387 14.545 1.00 96.00 111 THR A C 1
ATOM 875 O O . THR A 1 111 ? -8.998 12.952 14.829 1.00 96.00 111 THR A O 1
ATOM 878 N N . GLN A 1 112 ? -7.751 11.815 13.352 1.00 94.38 112 GLN A N 1
ATOM 879 C CA . GLN A 1 112 ? -8.710 11.942 12.246 1.00 94.38 112 GLN A CA 1
ATOM 880 C C . GLN A 1 112 ? -9.705 10.783 12.134 1.00 94.38 112 GLN A C 1
ATOM 882 O O . GLN A 1 112 ? -10.750 10.953 11.503 1.00 94.38 112 GLN A O 1
ATOM 887 N N . ALA A 1 113 ? -9.406 9.615 12.712 1.00 94.31 113 ALA A N 1
ATOM 888 C CA . ALA A 1 113 ? -10.239 8.423 12.563 1.00 94.31 113 ALA A CA 1
ATOM 889 C C . ALA A 1 113 ? -10.583 7.752 13.903 1.00 94.31 113 ALA A C 1
ATOM 891 O O . ALA A 1 113 ? -11.765 7.676 14.245 1.00 94.31 113 ALA A O 1
ATOM 892 N N . ASN A 1 114 ? -9.601 7.284 14.683 1.00 95.81 114 ASN A N 1
ATOM 893 C CA . ASN A 1 114 ? -9.886 6.432 15.851 1.00 95.81 114 ASN A CA 1
ATOM 894 C C . ASN A 1 114 ? -10.633 7.161 16.966 1.00 95.81 114 ASN A C 1
ATOM 896 O O . ASN A 1 114 ? -11.583 6.602 17.516 1.00 95.81 114 ASN A O 1
ATOM 900 N N . SER A 1 115 ? -10.309 8.429 17.229 1.00 95.69 115 SER A N 1
ATOM 901 C CA . SER A 1 115 ? -11.083 9.259 18.159 1.00 95.69 115 SER A CA 1
ATOM 902 C C . SER A 1 115 ? -12.566 9.342 17.768 1.00 95.69 115 SER A C 1
ATOM 904 O O . SER A 1 115 ? -13.444 9.226 18.627 1.00 95.69 115 SER A O 1
ATOM 906 N N . TRP A 1 116 ? -12.869 9.453 16.469 1.00 95.69 116 TRP A N 1
ATOM 907 C CA . TRP A 1 116 ? -14.247 9.435 15.973 1.00 95.69 116 TRP A CA 1
ATOM 908 C C . TRP A 1 116 ? -14.884 8.044 16.094 1.00 95.69 116 TRP A C 1
ATOM 910 O O . TRP A 1 116 ? -16.038 7.942 16.516 1.00 95.69 116 TRP A O 1
ATOM 920 N N . PHE A 1 117 ? -14.147 6.972 15.775 1.00 95.19 117 PHE A N 1
ATOM 921 C CA . PHE A 1 117 ? -14.648 5.599 15.896 1.00 95.19 117 PHE A CA 1
ATOM 922 C C . PHE A 1 117 ? -15.008 5.244 17.336 1.00 95.19 117 PHE A C 1
ATOM 924 O O . PHE A 1 117 ? -16.110 4.739 17.559 1.00 95.19 117 PHE A O 1
ATOM 931 N N . ARG A 1 118 ? -14.147 5.576 18.309 1.00 94.88 118 ARG A N 1
ATOM 932 C CA . ARG A 1 118 ? -14.423 5.357 19.736 1.00 94.88 118 ARG A CA 1
ATOM 933 C C . ARG A 1 118 ? -15.676 6.099 20.186 1.00 94.88 118 ARG A C 1
ATOM 935 O O . ARG A 1 118 ? -16.524 5.503 20.845 1.00 94.88 118 ARG A O 1
ATOM 942 N N . LEU A 1 119 ? -15.830 7.361 19.778 1.00 95.44 119 LEU A N 1
ATOM 943 C CA . LEU A 1 119 ? -17.003 8.168 20.126 1.00 95.44 119 LEU A CA 1
ATOM 944 C C . LEU A 1 119 ? -18.320 7.563 19.605 1.00 95.44 119 LEU A C 1
ATOM 946 O O . LEU A 1 119 ? -19.348 7.680 20.265 1.00 95.44 119 LEU A O 1
ATOM 950 N N . HIS A 1 120 ? -18.293 6.895 18.448 1.00 93.44 120 HIS A N 1
ATOM 951 C CA . HIS A 1 120 ? -19.478 6.313 17.803 1.00 93.44 120 HIS A CA 1
ATOM 952 C C . HIS A 1 120 ? -19.612 4.794 18.019 1.00 93.44 120 HIS A C 1
ATOM 954 O O . HIS A 1 120 ? -20.418 4.145 17.352 1.00 93.44 120 HIS A O 1
ATOM 960 N N . GLY A 1 121 ? -18.832 4.207 18.936 1.00 92.88 121 GLY A N 1
ATOM 961 C CA . GLY A 1 121 ? -18.905 2.778 19.262 1.00 92.88 121 GLY A CA 1
ATOM 962 C C . GLY A 1 121 ? -18.486 1.852 18.112 1.00 92.88 121 GLY A C 1
ATOM 963 O O . GLY A 1 121 ? -18.991 0.736 17.988 1.00 92.88 121 GLY A O 1
ATOM 964 N N . HIS A 1 122 ? -17.597 2.313 17.232 1.00 92.38 122 HIS A N 1
ATOM 965 C CA . HIS A 1 122 ? -17.031 1.515 16.150 1.00 92.38 122 HIS A CA 1
ATOM 966 C C . HIS A 1 122 ? -15.648 0.967 16.514 1.00 92.38 122 HIS A C 1
ATOM 968 O O . HIS A 1 122 ? -14.900 1.580 17.268 1.00 92.38 122 HIS A O 1
ATOM 974 N N . ASN A 1 123 ? -15.289 -0.169 15.909 1.00 89.88 123 ASN A N 1
ATOM 975 C CA . ASN A 1 123 ? -13.944 -0.727 16.022 1.00 89.88 123 ASN A CA 1
ATOM 976 C C . ASN A 1 123 ? -12.908 0.229 15.427 1.00 89.88 123 ASN A C 1
ATOM 978 O O . ASN A 1 123 ? -13.062 0.689 14.291 1.00 89.88 123 ASN A O 1
ATOM 982 N N . GLU A 1 124 ? -11.838 0.451 16.177 1.00 93.38 124 GLU A N 1
ATOM 983 C CA . GLU A 1 124 ? -10.717 1.294 15.781 1.00 93.38 124 GLU A CA 1
ATOM 984 C C . GLU A 1 124 ? -9.926 0.691 14.625 1.00 93.38 124 GLU A C 1
ATOM 986 O O . GLU A 1 124 ? -9.944 -0.520 14.371 1.00 93.38 124 GLU A O 1
ATOM 991 N N . MET A 1 125 ? -9.218 1.557 13.915 1.00 93.06 125 MET A N 1
ATOM 992 C CA . MET A 1 125 ? -8.271 1.172 12.889 1.00 93.06 125 MET A CA 1
ATOM 993 C C . MET A 1 125 ? -6.962 0.705 13.519 1.00 93.06 125 MET A C 1
ATOM 995 O O . MET A 1 125 ? -6.441 1.324 14.448 1.00 93.06 125 MET A O 1
ATOM 999 N N . LEU A 1 126 ? -6.435 -0.391 12.987 1.00 93.94 126 LEU A N 1
ATOM 1000 C CA . LEU A 1 126 ? -5.161 -0.972 13.377 1.00 93.94 126 LEU A CA 1
ATOM 1001 C C . LEU A 1 126 ? -4.033 -0.386 12.525 1.00 93.94 126 LEU A C 1
ATOM 1003 O O . LEU A 1 126 ? -4.217 -0.084 11.345 1.00 93.94 126 LEU A O 1
ATOM 1007 N N . THR A 1 127 ? -2.821 -0.352 13.072 1.00 94.81 127 THR A N 1
ATOM 1008 C CA . THR A 1 127 ? -1.628 0.106 12.342 1.00 94.81 127 THR A CA 1
ATOM 1009 C C . THR A 1 127 ? -1.380 -0.680 11.050 1.00 94.81 127 THR A C 1
ATOM 1011 O O . THR A 1 127 ? -0.954 -0.108 10.051 1.00 94.81 127 THR A O 1
ATOM 1014 N N . VAL A 1 128 ? -1.712 -1.976 11.015 1.00 95.44 128 VAL A N 1
ATOM 1015 C CA . VAL A 1 128 ? -1.607 -2.794 9.790 1.00 95.44 128 VAL A CA 1
ATOM 1016 C C . VAL A 1 128 ? -2.540 -2.314 8.677 1.00 95.44 128 VAL A C 1
ATOM 1018 O O . VAL A 1 128 ? -2.167 -2.338 7.508 1.00 95.44 128 VAL A O 1
ATOM 1021 N N . GLU A 1 129 ? -3.729 -1.816 9.022 1.00 96.06 129 GLU A N 1
ATOM 1022 C CA . GLU A 1 129 ? -4.702 -1.285 8.061 1.00 96.06 129 GLU A CA 1
ATOM 1023 C C . GLU A 1 129 ? -4.257 0.079 7.534 1.00 96.06 129 GLU A C 1
ATOM 1025 O O . GLU A 1 129 ? -4.405 0.362 6.344 1.00 96.06 129 GLU A O 1
ATOM 1030 N N . LEU A 1 130 ? -3.648 0.897 8.399 1.00 96.56 130 LEU A N 1
ATOM 1031 C CA . LEU A 1 130 ? -3.002 2.149 8.014 1.00 96.56 130 LEU A CA 1
ATOM 1032 C C . LEU A 1 130 ? -1.853 1.903 7.026 1.00 96.56 130 LEU A C 1
ATOM 1034 O O . LEU A 1 130 ? -1.809 2.538 5.971 1.00 96.56 130 LEU A O 1
ATOM 1038 N N . ILE A 1 131 ? -0.950 0.965 7.334 1.00 97.38 131 ILE A N 1
ATOM 1039 C CA . ILE A 1 131 ? 0.166 0.580 6.453 1.00 97.38 131 ILE A CA 1
ATOM 1040 C C . ILE A 1 131 ? -0.372 0.090 5.104 1.00 97.38 131 ILE A C 1
ATOM 1042 O O . ILE A 1 131 ? 0.040 0.585 4.055 1.00 97.38 131 ILE A O 1
ATOM 1046 N N . ALA A 1 132 ? -1.338 -0.829 5.124 1.00 97.12 132 ALA A N 1
ATOM 1047 C CA . ALA A 1 132 ? -1.938 -1.394 3.921 1.00 97.12 132 ALA A CA 1
ATOM 1048 C C . ALA A 1 132 ? -2.622 -0.323 3.051 1.00 97.12 132 ALA A C 1
ATOM 1050 O O . ALA A 1 132 ? -2.415 -0.273 1.836 1.00 97.12 132 ALA A O 1
ATOM 1051 N N . GLY A 1 133 ? -3.386 0.582 3.673 1.00 96.50 133 GLY A N 1
ATOM 1052 C CA . GLY A 1 133 ? -4.018 1.712 2.993 1.00 96.50 133 GLY A CA 1
ATOM 1053 C C . GLY A 1 133 ? -2.995 2.646 2.344 1.00 96.50 133 GLY A C 1
ATOM 1054 O O . GLY A 1 133 ? -3.141 2.997 1.173 1.00 96.50 133 GLY A O 1
ATOM 1055 N N . ARG A 1 134 ? -1.914 2.983 3.060 1.00 96.50 134 ARG A N 1
ATOM 1056 C CA . ARG A 1 134 ? -0.818 3.808 2.525 1.00 96.50 134 ARG A CA 1
ATOM 1057 C C . ARG A 1 134 ? -0.145 3.147 1.323 1.00 96.50 134 ARG A C 1
ATOM 1059 O O . ARG A 1 134 ? -0.003 3.805 0.291 1.00 96.50 134 ARG A O 1
ATOM 1066 N N . LEU A 1 135 ? 0.183 1.856 1.414 1.00 97.00 135 LEU A N 1
ATOM 1067 C CA . LEU A 1 135 ? 0.739 1.085 0.295 1.00 97.00 135 LEU A CA 1
ATOM 1068 C C . LEU A 1 135 ? -0.197 1.110 -0.922 1.00 97.00 135 LEU A C 1
ATOM 1070 O O . LEU A 1 135 ? 0.251 1.373 -2.038 1.00 97.00 135 LEU A O 1
ATOM 1074 N N . TYR A 1 136 ? -1.505 0.913 -0.718 1.00 96.81 136 TYR A N 1
ATOM 1075 C CA . TYR A 1 136 ? -2.494 0.957 -1.800 1.00 96.81 136 TYR A CA 1
ATOM 1076 C C . TYR A 1 136 ? -2.625 2.344 -2.441 1.00 96.81 136 TYR A C 1
ATOM 1078 O O . TYR A 1 136 ? -2.857 2.443 -3.639 1.00 96.81 136 TYR A O 1
ATOM 1086 N N . THR A 1 137 ? -2.477 3.431 -1.686 1.00 93.50 137 THR A N 1
ATOM 1087 C CA . THR A 1 137 ? -2.476 4.784 -2.276 1.00 93.50 137 THR A CA 1
ATOM 1088 C C . THR A 1 137 ? -1.167 5.136 -2.988 1.00 93.50 137 THR A C 1
ATOM 1090 O O . THR A 1 137 ? -1.142 6.055 -3.807 1.00 93.50 137 THR A O 1
ATOM 1093 N N . GLY A 1 138 ? -0.090 4.400 -2.702 1.00 93.31 138 GLY A N 1
ATOM 1094 C CA . GLY A 1 138 ? 1.183 4.471 -3.410 1.00 93.31 138 GLY A CA 1
ATOM 1095 C C . GLY A 1 138 ? 1.218 3.593 -4.670 1.00 93.31 138 GLY A C 1
ATOM 1096 O O . GLY A 1 138 ? 0.204 3.035 -5.080 1.00 93.31 138 GLY A O 1
ATOM 1097 N N . PRO A 1 139 ? 2.390 3.425 -5.303 1.00 94.50 139 PRO A N 1
ATOM 1098 C CA . PRO A 1 139 ? 2.579 2.620 -6.512 1.00 94.50 139 PRO A CA 1
ATOM 1099 C C . PRO A 1 139 ? 2.048 1.180 -6.452 1.00 94.50 139 PRO A C 1
ATOM 1101 O O . PRO A 1 139 ? 1.642 0.629 -7.480 1.00 94.50 139 PRO A O 1
ATOM 1104 N N . MET A 1 140 ? 2.002 0.574 -5.263 1.00 96.38 140 MET A N 1
ATOM 1105 C CA . MET A 1 140 ? 1.651 -0.835 -5.082 1.00 96.38 140 MET A CA 1
ATOM 1106 C C . MET A 1 140 ? 0.224 -1.207 -5.511 1.00 96.38 140 MET A C 1
ATOM 1108 O O . MET A 1 140 ? -0.022 -2.387 -5.785 1.00 96.38 140 MET A O 1
ATOM 1112 N N . TYR A 1 141 ? -0.698 -0.244 -5.700 1.00 94.94 141 TYR A N 1
ATOM 1113 C CA . TYR A 1 141 ? -2.027 -0.537 -6.268 1.00 94.94 141 TYR A CA 1
ATOM 1114 C C . TYR A 1 141 ? -1.950 -1.313 -7.586 1.00 94.94 141 TYR A C 1
ATOM 1116 O O . TYR A 1 141 ? -2.879 -2.056 -7.907 1.00 94.94 141 TYR A O 1
ATOM 1124 N N . MET A 1 142 ? -0.875 -1.147 -8.364 1.00 94.50 142 MET A N 1
ATOM 1125 C CA . MET A 1 142 ? -0.670 -1.860 -9.624 1.00 94.50 142 MET A CA 1
ATOM 1126 C C . MET A 1 142 ? -0.571 -3.371 -9.420 1.00 94.50 142 MET A C 1
ATOM 1128 O O . MET A 1 142 ? -1.269 -4.118 -10.109 1.00 94.50 142 MET A O 1
ATOM 1132 N N . LYS A 1 143 ? 0.247 -3.818 -8.457 1.00 95.94 143 LYS A N 1
ATOM 1133 C CA . LYS A 1 143 ? 0.433 -5.241 -8.146 1.00 95.94 143 LYS A CA 1
ATOM 1134 C C . LYS A 1 143 ? -0.831 -5.830 -7.520 1.00 95.94 143 LYS A C 1
ATOM 1136 O O . LYS A 1 143 ? -1.346 -6.828 -8.023 1.00 95.94 143 LYS A O 1
ATOM 1141 N N . TYR A 1 144 ? -1.419 -5.162 -6.525 1.00 96.44 144 TYR A N 1
ATOM 1142 C CA . TYR A 1 144 ? -2.638 -5.654 -5.866 1.00 96.44 144 TYR A CA 1
ATOM 1143 C C . TYR A 1 144 ? -3.819 -5.780 -6.838 1.00 96.44 144 TYR A C 1
ATOM 1145 O O . TYR A 1 144 ? -4.504 -6.804 -6.878 1.00 96.44 144 TYR A O 1
ATOM 1153 N N . ASN A 1 145 ? -4.031 -4.776 -7.696 1.00 94.56 145 ASN A N 1
ATOM 1154 C CA . ASN A 1 145 ? -5.080 -4.853 -8.710 1.00 94.56 145 ASN A CA 1
ATOM 1155 C C . ASN A 1 145 ? -4.777 -5.906 -9.781 1.00 94.56 145 ASN A C 1
ATOM 1157 O O . ASN A 1 145 ? -5.715 -6.497 -10.314 1.00 94.56 145 ASN A O 1
ATOM 1161 N N . ALA A 1 146 ? -3.508 -6.158 -10.114 1.00 94.44 146 ALA A N 1
ATOM 1162 C CA . ALA A 1 146 ? -3.143 -7.228 -11.040 1.00 94.44 146 ALA A CA 1
ATOM 1163 C C . ALA A 1 146 ? -3.475 -8.611 -10.469 1.00 94.44 146 ALA A C 1
ATOM 1165 O O . ALA A 1 146 ? -4.077 -9.415 -11.183 1.00 94.44 146 ALA A O 1
ATOM 1166 N N . VAL A 1 147 ? -3.187 -8.854 -9.183 1.00 95.06 147 VAL A N 1
ATOM 1167 C CA . VAL A 1 147 ? -3.597 -10.085 -8.485 1.00 95.06 147 VAL A CA 1
ATOM 1168 C C . VAL A 1 147 ? -5.110 -10.274 -8.581 1.00 95.06 147 VAL A C 1
ATOM 1170 O O . VAL A 1 147 ? -5.575 -11.323 -9.029 1.00 95.06 147 VAL A O 1
ATOM 1173 N N . LEU A 1 148 ? -5.889 -9.253 -8.207 1.00 93.56 148 LEU A N 1
ATOM 1174 C CA . LEU A 1 148 ? -7.352 -9.336 -8.216 1.00 93.56 148 LEU A CA 1
ATOM 1175 C C . LEU A 1 148 ? -7.908 -9.549 -9.631 1.00 93.56 148 LEU A C 1
ATOM 1177 O O . LEU A 1 148 ? -8.806 -10.366 -9.832 1.00 93.56 148 LEU A O 1
ATOM 1181 N N . ARG A 1 149 ? -7.348 -8.875 -10.643 1.00 92.00 149 ARG A N 1
ATOM 1182 C CA . ARG A 1 149 ? -7.761 -9.046 -12.047 1.00 92.00 149 ARG A CA 1
ATOM 1183 C C . ARG A 1 149 ? -7.404 -10.421 -12.596 1.00 92.00 149 ARG A C 1
ATOM 1185 O O . ARG A 1 149 ? -8.181 -10.962 -13.383 1.00 92.00 149 ARG A O 1
ATOM 1192 N N . ALA A 1 150 ? -6.284 -11.013 -12.185 1.00 92.62 150 ALA A N 1
ATOM 1193 C CA . ALA A 1 150 ? -5.889 -12.353 -12.621 1.00 92.62 150 ALA A CA 1
ATOM 1194 C C . ALA A 1 150 ? -6.903 -13.429 -12.199 1.00 92.62 150 ALA A C 1
ATOM 1196 O O . ALA A 1 150 ? -7.071 -14.418 -12.910 1.00 92.62 150 ALA A O 1
ATOM 1197 N N . LYS A 1 151 ? -7.658 -13.204 -11.115 1.00 88.75 151 LYS A N 1
ATOM 1198 C CA . LYS A 1 151 ? -8.722 -14.115 -10.664 1.00 88.75 151 LYS A CA 1
ATOM 1199 C C . LYS A 1 151 ? -9.919 -14.195 -11.617 1.00 88.75 151 LYS A C 1
ATOM 1201 O O . LYS A 1 151 ? -10.661 -15.168 -11.571 1.00 88.75 151 LYS A O 1
ATOM 1206 N N . SER A 1 152 ? -10.059 -13.248 -12.550 1.00 86.69 152 SER A N 1
ATOM 1207 C CA . SER A 1 152 ? -11.014 -13.365 -13.666 1.00 86.69 152 SER A CA 1
ATOM 1208 C C . SER A 1 152 ? -10.656 -14.472 -14.669 1.00 86.69 152 SER A C 1
ATOM 1210 O O . SER A 1 152 ? -11.416 -14.712 -15.602 1.00 86.69 152 SER A O 1
ATOM 1212 N N . SER A 1 153 ? -9.492 -15.120 -14.523 1.00 86.50 153 SER A N 1
ATOM 1213 C CA . SER A 1 153 ? -8.980 -16.172 -15.415 1.00 86.50 153 SER A CA 1
ATOM 1214 C C . SER A 1 153 ? -8.782 -15.737 -16.875 1.00 86.50 153 SER A C 1
ATOM 1216 O O . SER A 1 153 ? -8.570 -16.566 -17.757 1.00 86.50 153 SER A O 1
ATOM 1218 N N . THR A 1 154 ? -8.791 -14.429 -17.152 1.00 89.56 154 THR A N 1
ATOM 1219 C CA . THR A 1 154 ? -8.488 -13.900 -18.488 1.00 89.56 154 THR A CA 1
ATOM 1220 C C . THR A 1 154 ? -6.986 -14.038 -18.768 1.00 89.56 154 THR A C 1
ATOM 1222 O O . THR A 1 154 ? -6.192 -13.513 -17.979 1.00 89.56 154 THR A O 1
ATOM 1225 N N . PRO A 1 155 ? -6.557 -14.640 -19.899 1.00 91.69 155 PRO A N 1
ATOM 1226 C CA . PRO A 1 155 ? -5.139 -14.891 -20.181 1.00 91.69 155 PRO A CA 1
ATOM 1227 C C . PRO A 1 155 ? -4.250 -13.648 -20.077 1.00 91.69 155 PRO A C 1
ATOM 1229 O O . PRO A 1 155 ? -3.163 -13.717 -19.510 1.00 91.69 155 PRO A O 1
ATOM 1232 N N . PHE A 1 156 ? -4.742 -12.497 -20.545 1.00 90.56 156 PHE A N 1
ATOM 1233 C CA . PHE A 1 156 ? -4.041 -11.215 -20.448 1.00 90.56 156 PHE A CA 1
ATOM 1234 C C . PHE A 1 156 ? -3.736 -10.817 -18.994 1.00 90.56 156 PHE A C 1
ATOM 1236 O O . PHE A 1 156 ? -2.598 -10.488 -18.668 1.00 90.56 156 PHE A O 1
ATOM 1243 N N . PHE A 1 157 ? -4.728 -10.887 -18.099 1.00 91.81 157 PHE A N 1
ATOM 1244 C CA . PHE A 1 157 ? -4.538 -10.514 -16.694 1.00 91.81 157 PHE A CA 1
ATOM 1245 C C . PHE A 1 157 ? -3.685 -11.530 -15.935 1.00 91.81 157 PHE A C 1
ATOM 1247 O O . PHE A 1 157 ? -2.886 -11.141 -15.088 1.00 91.81 157 PHE A O 1
ATOM 1254 N N . VAL A 1 158 ? -3.796 -12.818 -16.272 1.00 92.69 158 VAL A N 1
ATOM 1255 C CA . VAL A 1 158 ? -2.942 -13.864 -15.693 1.00 92.69 158 VAL A CA 1
ATOM 1256 C C . VAL A 1 158 ? -1.480 -13.662 -16.099 1.00 92.69 158 VAL A C 1
ATOM 1258 O O . VAL A 1 158 ? -0.597 -13.767 -15.252 1.00 92.69 158 VAL A O 1
ATOM 1261 N N . GLN A 1 159 ? -1.208 -13.336 -17.366 1.00 93.25 159 GLN A N 1
ATOM 1262 C CA . GLN A 1 159 ? 0.149 -13.027 -17.834 1.00 93.25 159 GLN A CA 1
ATOM 1263 C C . GLN A 1 159 ? 0.699 -11.755 -17.183 1.00 93.25 159 GLN A C 1
ATOM 1265 O O . GLN A 1 159 ? 1.838 -11.755 -16.724 1.00 93.25 159 GLN A O 1
ATOM 1270 N N . GLN A 1 160 ? -0.116 -10.702 -17.079 1.00 91.69 160 GLN A N 1
ATOM 1271 C CA . GLN A 1 160 ? 0.271 -9.458 -16.412 1.00 91.69 160 GLN A CA 1
ATOM 1272 C C . GLN A 1 160 ? 0.640 -9.691 -14.938 1.00 91.69 160 GLN A C 1
ATOM 1274 O O . GLN A 1 160 ? 1.674 -9.207 -14.483 1.00 91.69 160 GLN A O 1
ATOM 1279 N N . TRP A 1 161 ? -0.161 -10.466 -14.203 1.00 94.38 161 TRP A N 1
ATOM 1280 C CA . TRP A 1 161 ? 0.150 -10.838 -12.823 1.00 94.38 161 TRP A CA 1
ATOM 1281 C C . TRP A 1 161 ? 1.428 -11.680 -12.723 1.00 94.38 161 TRP A C 1
ATOM 1283 O O . TRP A 1 161 ? 2.300 -11.358 -11.923 1.00 94.38 161 TRP A O 1
ATOM 1293 N N . LYS A 1 162 ? 1.601 -12.701 -13.572 1.00 94.00 162 LYS A N 1
ATOM 1294 C CA . LYS A 1 162 ? 2.838 -13.502 -13.592 1.00 94.00 162 LYS A CA 1
ATOM 1295 C C . LYS A 1 162 ? 4.077 -12.655 -13.882 1.00 94.00 162 LYS A C 1
ATOM 1297 O O . LYS A 1 162 ? 5.114 -12.885 -13.276 1.00 94.00 162 LYS A O 1
ATOM 1302 N N . SER A 1 163 ? 3.962 -11.675 -14.777 1.00 92.50 163 SER A N 1
ATOM 1303 C CA . SER A 1 163 ? 5.072 -10.793 -15.142 1.00 92.50 163 SER A CA 1
ATOM 1304 C C . SER A 1 163 ? 5.451 -9.817 -14.031 1.00 92.50 163 SER A C 1
ATOM 1306 O O . SER A 1 163 ? 6.635 -9.568 -13.852 1.00 92.50 163 SER A O 1
ATOM 1308 N N . MET A 1 164 ? 4.475 -9.228 -13.330 1.00 91.62 164 MET A N 1
ATOM 1309 C CA . MET A 1 164 ? 4.746 -8.181 -12.332 1.00 91.62 164 MET A CA 1
ATOM 1310 C C . MET A 1 164 ? 4.912 -8.719 -10.912 1.00 91.62 164 MET A C 1
ATOM 1312 O O . MET A 1 164 ? 5.602 -8.096 -10.115 1.00 91.62 164 MET A O 1
ATOM 1316 N N . CYS A 1 165 ? 4.242 -9.826 -10.589 1.00 93.88 165 CYS A N 1
ATOM 1317 C CA . CYS A 1 165 ? 4.191 -10.378 -9.237 1.00 93.88 165 CYS A CA 1
ATOM 1318 C C . CYS A 1 165 ? 4.910 -11.727 -9.108 1.00 93.88 165 CYS A C 1
ATOM 1320 O O . CYS A 1 165 ? 5.004 -12.247 -8.007 1.00 93.88 165 CYS A O 1
ATOM 1322 N N . LYS A 1 166 ? 5.364 -12.349 -10.209 1.00 93.31 166 LYS A N 1
ATOM 1323 C CA . LYS A 1 166 ? 6.086 -13.643 -10.222 1.00 93.31 166 LYS A CA 1
ATOM 1324 C C . LYS A 1 166 ? 5.440 -14.786 -9.411 1.00 93.31 166 LYS A C 1
ATOM 1326 O O . LYS A 1 166 ? 6.117 -15.734 -9.034 1.00 93.31 166 LYS A O 1
ATOM 1331 N N . GLY A 1 167 ? 4.125 -14.743 -9.192 1.00 91.56 167 GLY A N 1
ATOM 1332 C CA . GLY A 1 167 ? 3.401 -15.736 -8.386 1.00 91.56 167 GLY A CA 1
ATOM 1333 C C . GLY A 1 167 ? 2.990 -15.255 -6.990 1.00 91.56 167 GLY A C 1
ATOM 1334 O O . GLY A 1 167 ? 2.184 -15.918 -6.346 1.00 91.56 167 GLY A O 1
ATOM 1335 N N . ASN A 1 168 ? 3.452 -14.085 -6.556 1.00 94.88 168 ASN A N 1
ATOM 1336 C CA . ASN A 1 168 ? 3.038 -13.461 -5.308 1.00 94.88 168 ASN A CA 1
ATOM 1337 C C . ASN A 1 168 ? 1.572 -13.001 -5.375 1.00 94.88 168 ASN A C 1
ATOM 1339 O O . ASN A 1 168 ? 1.130 -12.378 -6.350 1.00 94.88 168 ASN A O 1
ATOM 1343 N N . HIS A 1 169 ? 0.805 -13.329 -4.339 1.00 93.56 169 HIS A N 1
ATOM 1344 C CA . HIS A 1 169 ? -0.629 -13.064 -4.253 1.00 93.56 169 HIS A CA 1
ATOM 1345 C C . HIS A 1 169 ? -1.000 -11.961 -3.258 1.00 93.56 169 HIS A C 1
ATOM 1347 O O . HIS A 1 169 ? -2.160 -11.554 -3.257 1.00 93.56 169 HIS A O 1
ATOM 1353 N N . TYR A 1 170 ? -0.070 -11.479 -2.429 1.00 95.38 170 TYR A N 1
ATOM 1354 C CA . TYR A 1 170 ? -0.339 -10.452 -1.413 1.00 95.38 170 TYR A CA 1
ATOM 1355 C C . TYR A 1 170 ? -1.626 -10.676 -0.576 1.00 95.38 170 TYR A C 1
ATOM 1357 O O . TYR A 1 170 ? -2.378 -9.717 -0.364 1.00 95.38 170 TYR A O 1
ATOM 1365 N N . PRO A 1 171 ? -1.970 -11.915 -0.158 1.00 94.19 171 PRO A N 1
ATOM 1366 C CA . PRO A 1 171 ? -3.268 -12.192 0.458 1.00 94.19 171 PRO A CA 1
ATOM 1367 C C . PRO A 1 171 ? -3.494 -11.360 1.724 1.00 94.19 171 PRO A C 1
ATOM 1369 O O . PRO A 1 171 ? -4.542 -10.731 1.873 1.00 94.19 171 PRO A O 1
ATOM 1372 N N . THR A 1 172 ? -2.497 -11.296 2.605 1.00 94.56 172 THR A N 1
ATOM 1373 C CA . THR A 1 172 ? -2.576 -10.606 3.897 1.00 94.56 172 THR A CA 1
ATOM 1374 C C . THR A 1 172 ? -2.734 -9.108 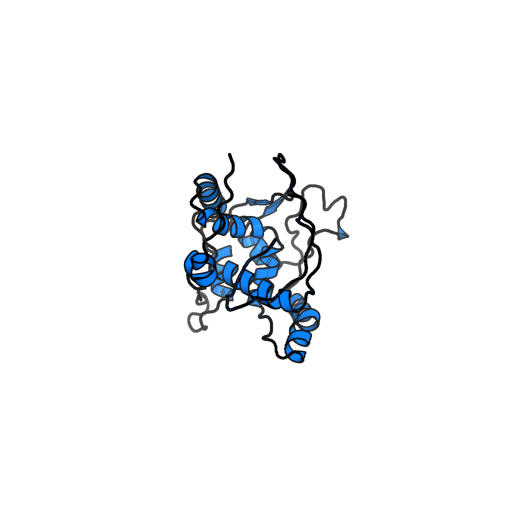3.696 1.00 94.56 172 THR A C 1
ATOM 1376 O O . THR A 1 172 ? -3.613 -8.483 4.294 1.00 94.56 172 THR A O 1
ATOM 1379 N N . THR A 1 173 ? -1.939 -8.535 2.794 1.00 96.88 173 THR A N 1
ATOM 1380 C CA . THR A 1 173 ? -1.999 -7.103 2.499 1.00 96.88 173 THR A CA 1
ATOM 1381 C C . THR A 1 173 ? -3.322 -6.704 1.856 1.00 96.88 173 THR A C 1
ATOM 1383 O O . THR A 1 173 ? -3.910 -5.701 2.255 1.00 96.88 173 THR A O 1
ATOM 1386 N N . ILE A 1 174 ? -3.850 -7.490 0.911 1.00 96.62 174 ILE A N 1
ATOM 1387 C CA . ILE A 1 174 ? -5.141 -7.183 0.272 1.00 96.62 174 ILE A CA 1
ATOM 1388 C C . ILE A 1 174 ? -6.296 -7.280 1.283 1.00 96.62 174 ILE A C 1
ATOM 1390 O O . ILE A 1 174 ? -7.199 -6.440 1.253 1.00 96.62 174 ILE A O 1
ATOM 1394 N N . HIS A 1 175 ? -6.254 -8.231 2.223 1.00 94.38 175 HIS A N 1
ATOM 1395 C CA . HIS A 1 175 ? -7.212 -8.282 3.338 1.00 94.38 175 HIS A CA 1
ATOM 1396 C C . HIS A 1 175 ? -7.132 -7.044 4.233 1.00 94.38 175 HIS A C 1
ATOM 1398 O O . HIS A 1 175 ? -8.165 -6.446 4.547 1.00 94.38 175 HIS A O 1
ATOM 1404 N N . ALA A 1 176 ? -5.921 -6.608 4.586 1.00 95.06 176 ALA A N 1
ATOM 1405 C CA . ALA A 1 176 ? -5.717 -5.397 5.378 1.00 95.06 176 ALA A CA 1
ATOM 1406 C C . ALA A 1 176 ? -6.202 -4.129 4.644 1.00 95.06 176 ALA A C 1
ATOM 1408 O O . ALA A 1 176 ? -6.825 -3.267 5.267 1.00 95.06 176 ALA A O 1
ATOM 1409 N N . ILE A 1 177 ? -6.012 -4.039 3.318 1.00 96.38 177 ILE A N 1
ATOM 1410 C CA . ILE A 1 177 ? -6.563 -2.958 2.477 1.00 96.38 177 ILE A CA 1
ATOM 1411 C C . ILE A 1 177 ? -8.091 -2.959 2.539 1.00 96.38 177 ILE A C 1
ATOM 1413 O O . ILE A 1 177 ? -8.701 -1.914 2.764 1.00 96.38 177 ILE A O 1
ATOM 1417 N N . ASN A 1 178 ? -8.719 -4.124 2.361 1.00 94.12 178 ASN A N 1
ATOM 1418 C CA . ASN A 1 178 ? -10.174 -4.236 2.404 1.00 94.12 178 ASN A CA 1
ATOM 1419 C C . ASN A 1 178 ? -10.730 -3.799 3.769 1.00 94.12 178 ASN A C 1
ATOM 1421 O O . ASN A 1 178 ? -11.680 -3.018 3.827 1.00 94.12 178 ASN A O 1
ATOM 1425 N N . SER A 1 179 ? -10.094 -4.231 4.862 1.00 92.50 179 SER A N 1
ATOM 1426 C CA . SER A 1 179 ? -10.473 -3.806 6.214 1.00 92.50 179 SER A CA 1
ATOM 1427 C C . SER A 1 179 ? -10.312 -2.292 6.413 1.00 92.50 179 SER A C 1
ATOM 1429 O O . SER A 1 179 ? -11.221 -1.633 6.924 1.00 92.50 179 SER A O 1
ATOM 1431 N N . CYS A 1 180 ? -9.212 -1.711 5.917 1.00 94.69 180 CYS A N 1
ATOM 1432 C CA . CYS A 1 180 ? -8.975 -0.266 5.928 1.00 94.69 180 CYS A CA 1
ATOM 1433 C C . CYS A 1 180 ? -10.098 0.504 5.212 1.00 94.69 180 CYS A C 1
ATOM 1435 O O . CYS A 1 180 ? -10.694 1.416 5.791 1.00 94.69 180 CYS A O 1
AT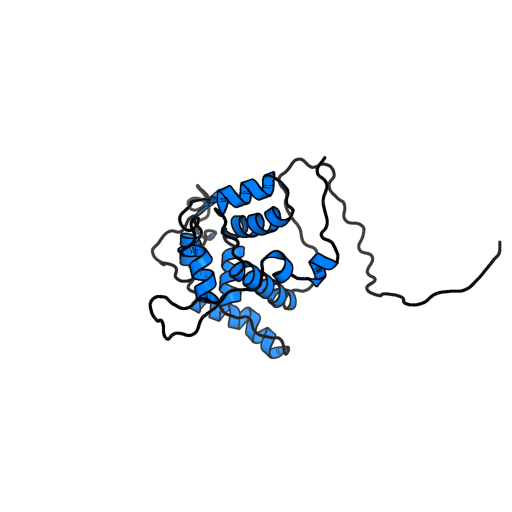OM 1437 N N . CYS A 1 181 ? -10.458 0.097 3.990 1.00 93.75 181 CYS A N 1
ATOM 1438 C CA . CYS A 1 181 ? -11.533 0.728 3.222 1.00 93.75 181 CYS A CA 1
ATOM 1439 C C . CYS A 1 181 ? -12.897 0.640 3.925 1.00 93.75 181 CYS A C 1
ATOM 1441 O O . CYS A 1 181 ? -13.620 1.635 3.954 1.00 93.75 181 CYS A O 1
ATOM 1443 N N . LEU A 1 182 ? -13.239 -0.511 4.518 1.00 91.69 182 LEU A N 1
ATOM 1444 C CA . LEU A 1 182 ? -14.504 -0.712 5.241 1.00 91.69 182 LEU A CA 1
ATOM 1445 C C . LEU A 1 182 ? -14.607 0.130 6.520 1.00 91.69 182 LEU A C 1
ATOM 1447 O O . LEU A 1 182 ? -15.702 0.543 6.910 1.00 91.69 182 LEU A O 1
ATOM 1451 N N . LYS A 1 183 ? -13.485 0.383 7.201 1.00 92.00 183 LYS A N 1
ATOM 1452 C CA . LYS A 1 183 ? -13.462 1.271 8.371 1.00 92.00 183 LYS A CA 1
ATOM 1453 C C . LYS A 1 183 ? -13.541 2.733 7.946 1.00 92.00 183 LYS A C 1
ATOM 1455 O O . LYS A 1 183 ? -14.397 3.459 8.448 1.00 92.00 183 LYS A O 1
ATOM 1460 N N . LEU A 1 184 ? -12.732 3.148 6.969 1.00 92.56 184 LEU A N 1
ATOM 1461 C CA . LEU A 1 184 ? -12.750 4.517 6.442 1.00 92.56 184 LEU A CA 1
ATOM 1462 C C . LEU A 1 184 ? -14.100 4.898 5.825 1.00 92.56 184 LEU A C 1
ATOM 1464 O O . LEU A 1 184 ? -14.527 6.042 5.975 1.00 92.56 184 LEU A O 1
ATOM 1468 N N . SER A 1 185 ? -14.819 3.960 5.199 1.00 91.38 185 SER A N 1
ATOM 1469 C CA . SER A 1 185 ? -16.126 4.249 4.594 1.00 91.38 185 SER A CA 1
ATOM 1470 C C . SER A 1 185 ? -17.176 4.717 5.604 1.00 91.38 185 SER A C 1
ATOM 1472 O O . SER A 1 185 ? -18.148 5.356 5.213 1.00 91.38 185 SER A O 1
ATOM 1474 N N . LYS A 1 186 ? -16.992 4.423 6.899 1.00 90.81 186 LYS A N 1
ATOM 1475 C CA . LYS A 1 186 ? -17.883 4.892 7.973 1.00 90.81 186 LYS A CA 1
ATOM 1476 C C . LYS A 1 186 ? -17.712 6.381 8.279 1.00 90.81 186 LYS A C 1
ATOM 1478 O O . LYS A 1 186 ? -18.656 7.004 8.750 1.00 90.81 186 LYS A O 1
ATOM 1483 N N . LEU A 1 187 ? -16.535 6.947 8.001 1.00 89.69 187 LEU A N 1
ATOM 1484 C CA . LEU A 1 187 ? -16.265 8.380 8.168 1.00 89.69 187 LEU A CA 1
ATOM 1485 C C . LEU A 1 187 ? -16.883 9.205 7.034 1.00 89.69 187 LEU A C 1
ATOM 1487 O O . LEU A 1 187 ? -17.193 10.385 7.196 1.00 89.69 187 LEU A O 1
ATOM 1491 N N . THR A 1 188 ? -17.037 8.595 5.860 1.00 86.31 188 THR A N 1
ATOM 1492 C CA . THR A 1 188 ? -17.442 9.291 4.642 1.00 86.31 188 THR A CA 1
ATOM 1493 C C . THR A 1 188 ? -18.948 9.255 4.436 1.00 86.31 188 THR A C 1
ATOM 1495 O O . THR A 1 188 ? -19.572 8.197 4.481 1.00 86.31 188 THR A O 1
ATOM 1498 N N . LYS A 1 189 ? -19.536 10.408 4.111 1.00 87.88 189 LYS A N 1
ATOM 1499 C CA . LYS A 1 189 ? -20.915 10.477 3.615 1.00 87.88 189 LYS A CA 1
ATOM 1500 C C . LYS A 1 189 ? -20.946 10.108 2.135 1.00 87.88 189 LYS A C 1
ATOM 1502 O O . LYS A 1 189 ? -20.097 10.564 1.371 1.00 87.88 189 LYS A O 1
ATOM 1507 N N . ALA A 1 190 ? -21.938 9.317 1.730 1.00 89.81 190 ALA A N 1
ATOM 1508 C CA . ALA A 1 190 ? -22.132 8.963 0.329 1.00 89.81 190 ALA A CA 1
ATOM 1509 C C . ALA A 1 190 ? -22.339 10.229 -0.518 1.00 89.81 190 ALA A C 1
ATOM 1511 O O . ALA A 1 190 ? -23.197 11.060 -0.219 1.00 89.81 190 ALA A O 1
ATOM 1512 N N . CYS A 1 191 ? -21.536 10.384 -1.568 1.00 88.50 191 CYS A N 1
ATOM 1513 C CA . CYS A 1 191 ? -21.575 11.539 -2.456 1.00 88.50 191 CYS A CA 1
ATOM 1514 C C . CYS A 1 191 ? -21.235 11.138 -3.898 1.00 88.50 191 CYS A C 1
ATOM 1516 O O . CYS A 1 191 ? -20.787 10.022 -4.172 1.00 88.50 191 CYS A O 1
ATOM 1518 N N . LYS A 1 192 ? -21.469 12.053 -4.845 1.00 92.38 192 LYS A N 1
ATOM 1519 C CA . LYS A 1 192 ? -21.133 11.838 -6.256 1.00 92.38 192 LYS A CA 1
ATOM 1520 C C . LYS A 1 192 ? -19.615 11.857 -6.448 1.00 92.38 192 LYS A C 1
ATOM 1522 O O . LYS A 1 192 ? -18.964 12.843 -6.114 1.00 92.38 192 LYS A O 1
ATOM 1527 N N . ILE A 1 193 ? -19.083 10.802 -7.060 1.00 90.19 193 ILE A N 1
ATOM 1528 C CA . ILE A 1 193 ? -17.656 10.655 -7.372 1.00 90.19 193 ILE A CA 1
ATOM 1529 C C . ILE A 1 193 ? -17.397 10.716 -8.880 1.00 90.19 193 ILE A C 1
ATOM 1531 O O . ILE A 1 193 ? -18.279 10.430 -9.692 1.00 90.19 193 ILE A O 1
ATOM 1535 N N . TYR A 1 194 ? -16.167 11.070 -9.251 1.00 89.56 194 TYR A N 1
ATOM 1536 C CA . TYR A 1 194 ? -15.719 11.178 -10.639 1.00 89.56 194 TYR A CA 1
ATOM 1537 C C . TYR A 1 194 ? -14.495 10.292 -10.871 1.00 89.56 194 TYR A C 1
ATOM 1539 O O . TYR A 1 194 ? -13.647 10.148 -9.991 1.00 89.56 194 TYR A O 1
ATOM 1547 N N . ARG A 1 195 ? -14.384 9.713 -12.071 1.00 84.25 195 ARG A N 1
ATOM 1548 C CA . ARG A 1 195 ? -13.235 8.899 -12.481 1.00 84.25 195 ARG A CA 1
ATOM 1549 C C . ARG A 1 195 ? -12.796 9.277 -13.891 1.00 84.25 195 ARG A C 1
ATOM 1551 O O . ARG A 1 195 ? -13.569 9.135 -14.833 1.00 84.25 195 ARG A O 1
ATOM 1558 N N . GLY A 1 196 ? -11.544 9.702 -14.033 1.00 84.06 196 GLY A N 1
ATOM 1559 C CA . GLY A 1 196 ? -10.897 9.838 -15.336 1.00 84.06 196 GLY A CA 1
ATOM 1560 C C . GLY A 1 196 ? -10.477 8.469 -15.869 1.00 84.06 196 GLY A C 1
ATOM 1561 O O . GLY A 1 196 ? -9.872 7.678 -15.144 1.00 84.06 196 GLY A O 1
ATOM 1562 N N . VAL A 1 197 ? -10.803 8.173 -17.125 1.00 77.69 197 VAL A N 1
ATOM 1563 C CA . VAL A 1 197 ? -10.372 6.946 -17.806 1.00 77.69 197 VAL A CA 1
ATOM 1564 C C . VAL A 1 197 ? -9.726 7.342 -19.125 1.00 77.69 197 VAL A C 1
ATOM 1566 O O . VAL A 1 197 ? -10.376 7.947 -19.973 1.00 77.69 197 VAL A O 1
ATOM 1569 N N . LEU A 1 198 ? -8.452 6.992 -19.302 1.00 66.75 198 LEU A N 1
ATOM 1570 C CA . LEU A 1 198 ? -7.756 7.141 -20.575 1.00 66.75 198 LEU A CA 1
ATOM 1571 C C . LEU A 1 198 ? -7.844 5.813 -21.343 1.00 66.75 198 LEU A C 1
ATOM 1573 O O . LEU A 1 198 ? -7.220 4.825 -20.963 1.00 66.75 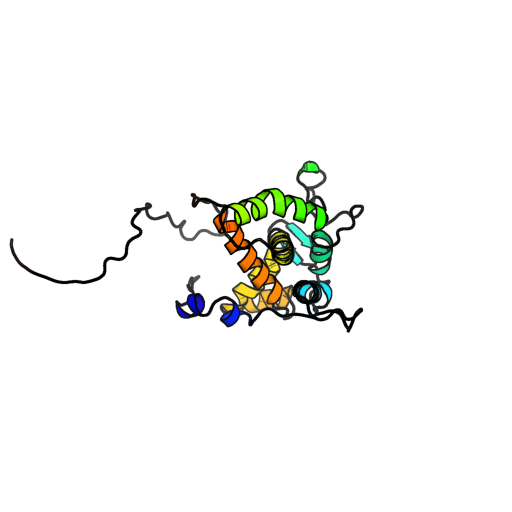198 LEU A O 1
ATOM 1577 N N . GLY A 1 199 ? -8.660 5.777 -22.399 1.00 58.56 199 GLY A N 1
ATOM 1578 C CA . GLY A 1 199 ? -8.878 4.609 -23.260 1.00 58.56 199 GLY A CA 1
ATOM 1579 C C . GLY A 1 199 ? -9.854 4.918 -24.404 1.00 58.56 199 GLY A C 1
ATOM 1580 O O . GLY A 1 199 ? -10.560 5.924 -24.361 1.00 58.56 199 GLY A O 1
ATOM 1581 N N . ARG A 1 200 ? -9.911 4.073 -25.446 1.00 44.00 200 ARG A N 1
ATOM 1582 C CA . ARG A 1 200 ? -10.912 4.216 -26.523 1.00 44.00 200 ARG A CA 1
ATOM 1583 C C . ARG A 1 200 ? -12.313 3.967 -25.955 1.00 44.00 200 ARG A C 1
ATOM 1585 O O . ARG A 1 200 ? -12.668 2.828 -25.660 1.00 44.00 200 ARG A O 1
ATOM 1592 N N . ALA A 1 201 ? -13.107 5.025 -25.820 1.00 41.31 201 ALA A N 1
ATOM 1593 C CA . ALA A 1 201 ? -14.505 4.933 -25.426 1.00 41.31 201 ALA A CA 1
ATOM 1594 C C . ALA A 1 201 ? -15.312 4.193 -26.506 1.00 41.31 201 ALA A C 1
ATOM 1596 O O . ALA A 1 201 ? -15.443 4.665 -27.631 1.00 41.31 201 ALA A O 1
ATOM 1597 N N . SER A 1 202 ? -15.879 3.039 -26.164 1.00 40.03 202 SER A N 1
ATOM 1598 C CA . SER A 1 202 ? -17.100 2.556 -26.810 1.00 40.03 202 SER A CA 1
ATOM 1599 C C . SER A 1 202 ? -18.219 2.809 -25.808 1.00 40.03 202 SER A C 1
ATOM 1601 O O . SER A 1 202 ? -18.379 2.039 -24.871 1.00 40.03 202 SER A O 1
ATOM 1603 N N . HIS A 1 203 ? -18.914 3.934 -25.985 1.00 37.12 203 HIS A N 1
ATOM 1604 C CA . HIS A 1 203 ? -19.994 4.450 -25.139 1.00 37.12 203 HIS A CA 1
ATOM 1605 C C . HIS A 1 203 ? -19.625 4.840 -23.699 1.00 37.12 203 HIS A C 1
ATOM 1607 O O . HIS A 1 203 ? -19.417 4.021 -22.810 1.00 37.12 203 HIS A O 1
ATOM 1613 N N . CYS A 1 204 ? -19.641 6.152 -23.463 1.00 36.97 204 CYS A N 1
ATOM 1614 C CA . CYS A 1 204 ? -19.780 6.731 -22.136 1.00 36.97 204 CYS A CA 1
ATOM 1615 C C . CYS A 1 204 ? -21.130 6.261 -21.562 1.00 36.97 204 CYS A C 1
ATOM 1617 O O . CYS A 1 204 ? -22.180 6.621 -22.097 1.00 36.97 204 CYS A O 1
ATOM 1619 N N . LEU A 1 205 ? -21.115 5.416 -20.528 1.00 42.69 205 LEU A N 1
ATOM 1620 C CA . LEU A 1 205 ? -22.315 5.076 -19.765 1.00 42.69 205 LEU A CA 1
ATOM 1621 C C . LEU A 1 205 ? -22.771 6.345 -19.042 1.00 42.69 205 LEU A C 1
ATOM 1623 O O . LEU A 1 205 ? -22.167 6.761 -18.054 1.00 42.69 205 LEU A O 1
ATOM 1627 N N . GLN A 1 206 ? -23.814 6.983 -19.568 1.00 34.03 206 GLN A N 1
ATOM 1628 C CA . GLN A 1 206 ? -24.563 7.976 -18.810 1.00 34.03 206 GLN A CA 1
ATOM 1629 C C . GLN A 1 206 ? -25.130 7.285 -17.561 1.00 34.03 206 GLN A C 1
ATOM 1631 O O . GLN A 1 206 ? -25.679 6.185 -17.681 1.00 34.03 206 GLN A O 1
ATOM 1636 N N . PRO A 1 207 ? -24.998 7.877 -16.364 1.00 39.41 207 PRO A N 1
ATOM 1637 C CA . PRO A 1 207 ? -25.657 7.332 -15.189 1.00 39.41 207 PRO A CA 1
ATOM 1638 C C . PRO A 1 207 ? -27.179 7.403 -15.398 1.00 39.41 207 PRO A C 1
ATOM 1640 O O . PRO A 1 207 ? -27.671 8.466 -15.790 1.00 39.41 207 PRO A O 1
ATOM 1643 N N . PRO A 1 208 ? -27.946 6.324 -15.145 1.00 37.50 208 PRO A N 1
ATOM 1644 C CA . PRO A 1 208 ? -29.384 6.470 -14.989 1.00 37.50 208 PRO A CA 1
ATOM 1645 C C . PRO A 1 208 ? -29.637 7.416 -13.811 1.00 37.50 208 PRO A C 1
ATOM 1647 O O . PRO A 1 208 ? -28.938 7.360 -12.796 1.00 37.50 208 PRO A O 1
ATOM 1650 N N . ALA A 1 209 ? -30.591 8.329 -13.989 1.00 33.00 209 ALA A N 1
ATOM 1651 C CA . ALA A 1 209 ? -30.987 9.294 -12.976 1.00 33.00 209 ALA A CA 1
ATOM 1652 C C . ALA A 1 209 ? -31.223 8.589 -11.633 1.00 33.00 209 ALA A C 1
ATOM 1654 O O . ALA A 1 209 ? -31.947 7.594 -11.567 1.00 33.00 209 ALA A O 1
ATOM 1655 N N . CYS A 1 210 ? -30.591 9.103 -10.576 1.00 35.09 210 CYS A N 1
ATOM 1656 C CA . CYS A 1 210 ? -30.812 8.653 -9.211 1.00 35.09 210 CYS A CA 1
ATOM 1657 C C . CYS A 1 210 ? -32.309 8.751 -8.895 1.00 35.09 210 CYS A C 1
ATOM 1659 O O . CYS A 1 210 ? -32.833 9.847 -8.720 1.00 35.09 210 CYS A O 1
ATOM 1661 N N . THR A 1 211 ? -32.992 7.613 -8.828 1.00 30.50 211 THR A N 1
ATOM 1662 C CA . THR A 1 211 ? -34.253 7.496 -8.101 1.00 30.50 211 THR A CA 1
ATOM 1663 C C . THR A 1 211 ? -33.900 6.887 -6.757 1.00 30.50 211 THR A C 1
ATOM 1665 O O . THR A 1 211 ? -33.505 5.728 -6.649 1.00 30.50 211 THR A O 1
ATOM 1668 N N . GLU A 1 212 ? -33.930 7.733 -5.734 1.00 40.09 212 GLU A N 1
ATOM 1669 C CA . GLU A 1 212 ? -33.882 7.311 -4.344 1.00 40.09 212 GLU A CA 1
ATOM 1670 C C . GLU A 1 212 ? -35.072 6.393 -4.086 1.00 40.09 212 GLU A C 1
ATOM 1672 O O . GLU A 1 212 ? -36.182 6.889 -4.040 1.00 40.09 212 GLU A O 1
ATOM 1677 N N . HIS A 1 213 ? -34.863 5.088 -3.916 1.00 34.50 213 HIS A N 1
ATOM 1678 C CA . HIS A 1 213 ? -35.730 4.244 -3.090 1.00 34.50 213 HIS A CA 1
ATOM 1679 C C . HIS A 1 213 ? -34.927 3.034 -2.602 1.00 34.50 213 HIS A C 1
ATOM 1681 O O . HIS A 1 213 ? -34.832 1.997 -3.256 1.00 34.50 213 HIS A O 1
ATOM 1687 N N . GLY A 1 214 ? -34.330 3.187 -1.419 1.00 32.72 214 GLY A N 1
ATOM 1688 C CA . GLY A 1 214 ? -34.001 2.055 -0.565 1.00 32.72 214 GLY A CA 1
ATOM 1689 C C . GLY A 1 214 ? -35.294 1.514 0.039 1.00 32.72 214 GLY A C 1
ATOM 1690 O O . GLY A 1 214 ? -35.960 2.211 0.798 1.00 32.72 214 GLY A O 1
ATOM 1691 N N . GLY A 1 215 ? -35.654 0.287 -0.321 1.00 29.59 215 GLY A N 1
ATOM 1692 C CA . GLY A 1 215 ? -36.786 -0.428 0.258 1.00 29.59 215 GLY A CA 1
ATOM 1693 C C . GLY A 1 215 ? -37.151 -1.643 -0.584 1.00 29.59 215 GLY A C 1
ATOM 1694 O O . GLY A 1 215 ? -37.591 -1.496 -1.719 1.00 29.59 215 GLY A O 1
ATOM 1695 N N . MET A 1 216 ? -36.966 -2.846 -0.039 1.00 37.50 216 MET A N 1
ATOM 1696 C CA . MET A 1 216 ? -37.631 -4.040 -0.566 1.00 37.50 216 MET A CA 1
ATOM 1697 C C . MET A 1 216 ? -39.119 -3.977 -0.203 1.00 37.50 216 MET A C 1
ATOM 1699 O O . MET A 1 216 ? -39.415 -3.822 0.982 1.00 37.50 216 MET A O 1
ATOM 1703 N N . PRO A 1 217 ? -40.052 -4.209 -1.139 1.00 30.70 217 PRO A N 1
ATOM 1704 C CA . PRO A 1 217 ? -41.373 -4.695 -0.792 1.00 30.70 217 PRO A CA 1
ATOM 1705 C C . PRO A 1 217 ? -41.393 -6.219 -0.918 1.00 30.70 217 PRO A C 1
ATOM 1707 O O . PRO A 1 217 ? -41.198 -6.799 -1.987 1.00 30.70 217 PRO A O 1
ATOM 1710 N N . THR A 1 218 ? -41.628 -6.862 0.217 1.00 35.78 218 THR A N 1
ATOM 1711 C CA . THR A 1 218 ? -42.110 -8.233 0.330 1.00 35.78 218 THR A CA 1
ATOM 1712 C C . THR A 1 218 ? -43.606 -8.305 -0.024 1.00 35.78 218 THR A C 1
ATOM 1714 O O . THR A 1 218 ? -44.355 -7.362 0.212 1.00 35.78 218 THR A O 1
ATOM 1717 N N . SER A 1 219 ? -44.031 -9.481 -0.505 1.00 33.81 219 SER A N 1
ATOM 1718 C CA . SER A 1 219 ? -45.413 -10.006 -0.631 1.00 33.81 219 SER A CA 1
ATOM 1719 C C . SER A 1 219 ? -46.364 -9.425 -1.705 1.00 33.81 219 SER A C 1
ATOM 1721 O O . SER A 1 219 ? -46.576 -8.224 -1.801 1.00 33.81 219 SER A O 1
ATOM 1723 N N . GLY A 1 220 ? -46.939 -10.334 -2.516 1.00 30.55 220 GLY A N 1
ATOM 1724 C CA . GLY A 1 220 ? -47.985 -10.088 -3.531 1.00 30.55 220 GLY A CA 1
ATOM 1725 C C . GLY A 1 220 ? -49.408 -10.101 -2.945 1.00 30.55 220 GLY A C 1
ATOM 1726 O O . GLY A 1 220 ? -49.581 -9.723 -1.793 1.00 30.55 220 GLY A O 1
ATOM 1727 N N . PRO A 1 221 ? -50.393 -10.729 -3.614 1.00 56.59 221 PRO A N 1
ATOM 1728 C CA . PRO A 1 221 ? -50.996 -10.429 -4.922 1.00 56.59 221 PRO A CA 1
ATOM 1729 C C . PRO A 1 221 ? -52.486 -10.023 -4.773 1.00 56.59 221 PRO A C 1
ATOM 1731 O O . PRO A 1 221 ? -53.103 -10.452 -3.814 1.00 56.59 221 PRO A O 1
ATOM 1734 N N . THR A 1 222 ? -53.100 -9.324 -5.743 1.00 31.44 222 THR A N 1
ATOM 1735 C CA . THR A 1 222 ? -54.543 -9.463 -6.099 1.00 31.44 222 THR A CA 1
ATOM 1736 C C . THR A 1 222 ? -54.963 -8.525 -7.239 1.00 31.44 222 THR A C 1
ATOM 1738 O O . THR A 1 222 ? -54.716 -7.332 -7.124 1.00 31.44 222 THR A O 1
ATOM 1741 N N . ALA A 1 223 ? -55.670 -9.105 -8.231 1.00 31.17 223 ALA A N 1
ATOM 1742 C CA . ALA A 1 223 ? -56.875 -8.622 -8.946 1.00 31.17 223 ALA A CA 1
ATOM 1743 C C . ALA A 1 223 ? -56.850 -7.236 -9.637 1.00 31.17 223 ALA A C 1
ATOM 1745 O O . ALA A 1 223 ? -56.188 -6.317 -9.199 1.00 31.17 223 ALA A O 1
ATOM 1746 N N . SER A 1 224 ? -57.635 -6.899 -10.658 1.00 30.78 224 SER A N 1
ATOM 1747 C CA . SER A 1 224 ? -58.483 -7.541 -11.669 1.00 30.78 224 SER A CA 1
ATOM 1748 C C . SER A 1 224 ? -59.103 -6.361 -12.439 1.00 30.78 224 SER A C 1
ATOM 1750 O O . SER A 1 224 ? -59.550 -5.417 -11.800 1.00 30.78 224 SER A O 1
ATOM 1752 N N . SER A 1 225 ? -59.208 -6.488 -13.765 1.00 31.45 225 SER A N 1
ATOM 1753 C CA . SER A 1 225 ? -60.226 -5.906 -14.670 1.00 31.45 225 SER A CA 1
ATOM 1754 C C . SER A 1 225 ? -60.466 -4.389 -14.803 1.00 31.45 225 SER A C 1
ATOM 1756 O O . SER A 1 225 ? -60.538 -3.661 -13.822 1.00 31.45 225 SER A O 1
ATOM 1758 N N . ALA A 1 226 ? -60.860 -4.056 -16.046 1.00 32.16 226 ALA A N 1
ATOM 1759 C CA . ALA A 1 226 ? -61.687 -2.929 -16.508 1.00 32.16 226 ALA A CA 1
ATOM 1760 C C . ALA A 1 226 ? -60.954 -1.576 -16.599 1.00 32.16 226 ALA A C 1
ATOM 1762 O O . ALA A 1 226 ? -60.383 -1.118 -15.619 1.00 32.16 226 ALA A O 1
ATOM 1763 N N . LEU A 1 227 ? -60.899 -0.873 -17.734 1.00 36.41 227 LEU A N 1
ATOM 1764 C CA . LEU A 1 227 ? -61.667 -0.850 -18.990 1.00 36.41 227 LEU A CA 1
ATOM 1765 C C . LEU A 1 227 ? -60.725 -0.493 -20.150 1.00 36.41 227 LEU A C 1
ATOM 1767 O O . LEU A 1 227 ? -59.735 0.225 -19.886 1.00 36.41 227 LEU A O 1
#

Foldseek 3Di:
DDDDDDDDVCPVVVDLCVQQNDQDFADDPVDNPDDTHLLVSLQCLQCVAPQNAPWDAAPQAWIDGSVLLLCQLAPDDQVDDHTDHPPCCVVPVVPTDHRDHLVRVVVVQVVPAQVVCVVVVHDGQDSLLSSLQSSCVDRNVQQQVLLVVVSVVDPVSVVSNCVNSVPRNSSSSVVSPVVSCVRVVVVDDDDDDDDDDPDDDPDDPDDDPDDDDDDDDDDDDDDDDDD

Sequence (227 aa):
KFQMSVGSLSVFYGGLESLLGPPQMAKDPKDPEALPSITMAMENEHCSEGDSTDKFQTSNGIESSSMEEWEYVVRPDLEKEYPERKGWRETNPNQCRQPRTVDDMAEVMETQANSWFRLHGHNEMLTVELIAGRLYTGPMYMKYNAVLRAKSSTPFFVQQWKSMCKGNHYPTTIHAINSCCLKLSKLTKACKIYRGVLGRASHCLQPPACTEHGGMPTSGPTASSAL

Radius of gyration: 21.8 Å; chains: 1; bounding box: 79×39×48 Å

pLDDT: mean 81.86, std 21.14, range [29.59, 97.38]

Secondary structure (DSSP, 8-state):
-----PPPHHHHHSHHHHHH-SPP-B--SS-TTSPPBHHHHHHHHHHTSTTSS--EE-TTS-EE-HHHHHHHHHS--SSS-----TTHHHH-GGGS-----HHHHHHHHIIIIIHHHHHTTPPPPPHHHHHHHHHHHTTTHHHHHHHHHHTT--HHHHHHHHHHHTT---HHHHHHHHHHHHHHTTTSPP--------S--S---PPPP------PPP---------